Protein AF-A0A915HZD4-F1 (afdb_monomer_lite)

InterPro domains:
  IPR002553 Clathrin/coatomer adaptor, adaptin-like, N-terminal [PF01602] (16-208)
  IPR011989 Armadillo-like helical [G3DSA:1.25.10.10] (1-210)
  IPR016024 Armadillo-type fold [SSF48371] (14-208)
  IPR026739 AP complex subunit beta [PTHR11134] (16-208)

Secondary structure (DSSP, 8-state):
---PPPPGGGGS-TT-S-HHHHHHHHHHHTT---GGGHHHHHHHHHHHTT-SSHHHHHHHHHHHHHHHHH-GGGHHHHHHHHHHHHT-S-HHHHHHHHHHHHHH-TT-HHHHHHHHHHHHHHGGGS-HHHHHHHHHHHHHHHHHHS--TTGGGTSTTSSSSS--------------------TT---HHHHHHHHHHGGGGGSS-TTTTT-

Structure (mmCIF, N/CA/C/O backbone):
data_AF-A0A915HZD4-F1
#
_entry.id   AF-A0A915HZD4-F1
#
loop_
_atom_site.group_PDB
_atom_site.id
_atom_site.type_symbol
_atom_site.label_atom_id
_atom_site.label_alt_id
_atom_site.label_comp_id
_atom_site.label_asym_id
_atom_site.label_entity_id
_atom_site.label_seq_id
_atom_site.pdbx_PDB_ins_code
_atom_site.Cartn_x
_atom_site.Cartn_y
_atom_site.Cartn_z
_atom_site.occupancy
_atom_site.B_iso_or_equiv
_atom_site.auth_seq_id
_atom_site.auth_comp_id
_atom_site.auth_asym_id
_atom_site.auth_atom_id
_atom_site.pdbx_PDB_model_num
ATOM 1 N N . MET A 1 1 ? -35.290 12.493 28.304 1.00 39.03 1 MET A N 1
ATOM 2 C CA . MET A 1 1 ? -34.299 12.927 27.296 1.00 39.03 1 MET A CA 1
ATOM 3 C C . MET A 1 1 ? -33.483 11.708 26.915 1.00 39.03 1 MET A C 1
ATOM 5 O O . MET A 1 1 ? -32.786 11.169 27.760 1.00 39.03 1 MET A O 1
ATOM 9 N N . ILE A 1 2 ? -33.697 11.201 25.703 1.00 36.75 2 ILE A N 1
ATOM 10 C CA . ILE A 1 2 ? -33.095 9.966 25.189 1.00 36.75 2 ILE A CA 1
ATOM 11 C C . ILE A 1 2 ? -31.625 10.255 24.868 1.00 36.75 2 ILE A C 1
ATOM 13 O O . ILE A 1 2 ? -31.336 11.200 24.133 1.00 36.75 2 ILE A O 1
ATOM 17 N N . ALA A 1 3 ? -30.712 9.476 25.448 1.00 42.31 3 ALA A N 1
ATOM 18 C CA . ALA A 1 3 ? -29.298 9.502 25.100 1.00 42.31 3 ALA A CA 1
ATOM 19 C C . ALA A 1 3 ? -29.160 9.169 23.607 1.00 42.31 3 ALA A C 1
ATOM 21 O O . ALA A 1 3 ? -29.476 8.057 23.188 1.00 42.31 3 ALA A O 1
ATOM 22 N N . LYS A 1 4 ? -28.748 10.151 22.795 1.00 48.22 4 LYS A N 1
ATOM 23 C CA . LYS A 1 4 ? -28.338 9.906 21.409 1.00 48.22 4 LYS A CA 1
ATOM 24 C C . LYS A 1 4 ? -27.181 8.908 21.442 1.00 48.22 4 LYS A C 1
ATOM 26 O O . LYS A 1 4 ? -26.215 9.119 22.177 1.00 48.22 4 LYS A O 1
ATOM 31 N N . GLY A 1 5 ? -27.337 7.808 20.709 1.00 41.81 5 GLY A N 1
ATOM 32 C CA . GLY A 1 5 ? -26.310 6.788 20.555 1.00 41.81 5 GLY A CA 1
ATOM 33 C C . GLY A 1 5 ? -25.013 7.421 20.064 1.00 41.81 5 GLY A C 1
ATOM 34 O O . GLY A 1 5 ? -25.043 8.283 19.193 1.00 41.81 5 GLY A O 1
ATOM 35 N N . LYS A 1 6 ? -23.897 7.024 20.677 1.00 48.59 6 LYS A N 1
ATOM 36 C CA . LYS A 1 6 ? -22.571 7.247 20.106 1.00 48.59 6 LYS A CA 1
ATOM 37 C C . LYS A 1 6 ? -22.490 6.389 18.852 1.00 48.59 6 LYS A C 1
ATOM 39 O O . LYS A 1 6 ? -22.654 5.171 18.957 1.00 48.59 6 LYS A O 1
ATOM 44 N N . ASP A 1 7 ? -22.288 7.013 17.702 1.00 53.25 7 ASP A N 1
ATOM 45 C CA . ASP A 1 7 ? -22.070 6.276 16.464 1.00 53.25 7 ASP A CA 1
ATOM 46 C C . ASP A 1 7 ? -20.715 5.556 16.559 1.00 53.25 7 ASP A C 1
ATOM 48 O O . ASP A 1 7 ? -19.812 5.990 17.274 1.00 53.25 7 ASP A O 1
ATOM 52 N N . ALA A 1 8 ? -20.540 4.428 15.866 1.00 47.62 8 ALA A N 1
ATOM 53 C CA . ALA A 1 8 ? -19.271 3.686 15.891 1.00 47.62 8 ALA A CA 1
ATOM 54 C C . ALA A 1 8 ? -18.069 4.541 15.422 1.00 47.62 8 ALA A C 1
ATOM 56 O O . ALA A 1 8 ? -16.932 4.267 15.806 1.00 47.62 8 ALA A O 1
ATOM 57 N N . SER A 1 9 ? -18.334 5.609 14.660 1.00 47.47 9 SER A N 1
ATOM 58 C CA . SER A 1 9 ? -17.375 6.651 14.275 1.00 47.47 9 SER A CA 1
ATOM 59 C C . SER A 1 9 ? -16.851 7.478 15.457 1.00 47.47 9 SER A C 1
ATOM 61 O O . SER A 1 9 ? -15.731 7.972 15.400 1.00 47.47 9 SER A O 1
ATOM 63 N N . ASP A 1 10 ? -17.608 7.588 16.554 1.00 51.09 10 ASP A N 1
ATOM 64 C CA . ASP A 1 10 ? -17.197 8.299 17.776 1.00 51.09 10 ASP A CA 1
ATOM 65 C C . ASP A 1 10 ? -16.259 7.461 18.662 1.00 51.09 10 ASP A C 1
ATOM 67 O O . ASP A 1 10 ? -15.701 7.962 19.642 1.00 51.09 10 ASP A O 1
ATOM 71 N N . LEU A 1 11 ? -16.098 6.167 18.356 1.00 54.12 11 LEU A N 1
ATOM 72 C CA . LEU A 1 11 ? -15.226 5.259 19.102 1.00 54.12 11 LEU A CA 1
ATOM 73 C C . LEU A 1 11 ? -13.753 5.371 18.665 1.00 54.12 11 LEU A C 1
ATOM 75 O O . LEU A 1 11 ? -12.872 4.898 19.385 1.00 54.12 11 LEU A O 1
ATOM 79 N N . PHE A 1 12 ? -13.470 6.020 17.526 1.00 57.16 12 PHE A N 1
ATOM 80 C CA . PHE A 1 12 ? -12.113 6.242 17.023 1.00 57.16 12 PHE A CA 1
ATOM 81 C C . PHE A 1 12 ? -11.741 7.725 16.961 1.00 57.16 12 PHE A C 1
ATOM 83 O O . PHE A 1 12 ? -12.568 8.571 16.638 1.00 57.16 12 PHE A O 1
ATOM 90 N N . PRO A 1 13 ? -10.465 8.074 17.200 1.00 55.97 13 PRO A N 1
ATOM 91 C CA . PRO A 1 13 ? -10.000 9.456 17.208 1.00 55.97 13 PRO A CA 1
ATOM 92 C C . PRO A 1 13 ? -9.805 10.019 15.794 1.00 55.97 13 PRO A C 1
ATOM 94 O O . PRO A 1 13 ? -8.898 10.817 15.581 1.00 55.97 13 PRO A O 1
ATOM 97 N N . ALA A 1 14 ? -10.648 9.661 14.819 1.00 55.88 14 ALA A N 1
ATOM 98 C CA . ALA A 1 14 ? -10.633 10.275 13.486 1.00 55.88 14 ALA A CA 1
ATOM 99 C C . ALA A 1 14 ? -10.767 11.816 13.546 1.00 55.88 14 ALA A C 1
ATOM 101 O O . ALA A 1 14 ? -10.412 12.515 12.602 1.00 55.88 14 ALA A O 1
ATOM 102 N N . VAL A 1 15 ? -11.219 12.346 14.688 1.00 63.56 15 VAL A N 1
ATOM 103 C CA . VAL A 1 15 ? -11.460 13.769 14.955 1.00 63.56 15 VAL A CA 1
ATOM 104 C C . VAL A 1 15 ? -10.301 14.460 15.699 1.00 63.56 15 VAL A C 1
ATOM 106 O O . VAL A 1 15 ? -10.308 15.683 15.831 1.00 63.56 15 VAL A O 1
ATOM 109 N N . ASP A 1 16 ? -9.288 13.733 16.193 1.00 82.50 16 ASP A N 1
ATOM 110 C CA . ASP A 1 16 ? -8.192 14.374 16.937 1.00 82.50 16 ASP A CA 1
ATOM 111 C C . ASP A 1 16 ? -7.290 15.171 15.977 1.00 82.50 16 ASP A C 1
ATOM 113 O O . ASP A 1 16 ? -6.820 14.601 14.990 1.00 82.50 16 ASP A O 1
ATOM 117 N N . PRO A 1 17 ? -6.996 16.462 16.221 1.00 86.00 17 PRO A N 1
ATOM 118 C CA . PRO A 1 17 ? -6.159 17.258 15.321 1.00 86.00 17 PRO A CA 1
ATOM 119 C C . PRO A 1 17 ? -4.729 16.705 15.185 1.00 86.00 17 PRO A C 1
ATOM 121 O O . PRO A 1 17 ? -4.083 16.890 14.148 1.00 86.00 17 PRO A O 1
ATOM 124 N N . ASN A 1 18 ? -4.228 15.976 16.184 1.00 92.88 18 ASN A N 1
ATOM 125 C CA . ASN A 1 18 ? -2.872 15.455 16.213 1.00 92.88 18 ASN A CA 1
ATOM 126 C C . ASN A 1 18 ? -2.748 14.114 15.472 1.00 92.88 18 ASN A C 1
ATOM 128 O O . ASN A 1 18 ? -3.178 13.058 15.941 1.00 92.88 18 ASN A O 1
ATOM 132 N N . GLN A 1 19 ? -2.028 14.138 14.349 1.00 94.81 19 GLN A N 1
ATOM 133 C CA . GLN A 1 19 ? -1.720 12.951 13.543 1.00 94.81 19 GLN A CA 1
ATOM 134 C C . GLN A 1 19 ? -1.082 11.798 14.337 1.00 94.81 19 GLN A C 1
ATOM 136 O O . GLN A 1 19 ? -1.305 10.635 14.010 1.00 94.81 19 GLN A O 1
ATOM 141 N N . LEU A 1 20 ? -0.292 12.094 15.376 1.00 95.31 20 LEU A N 1
ATOM 142 C CA . LEU A 1 20 ? 0.382 11.070 16.175 1.00 95.31 20 LEU A CA 1
ATOM 143 C C . LEU A 1 20 ? -0.610 10.309 17.051 1.00 95.31 20 LEU A C 1
ATOM 145 O O . LEU A 1 20 ? -0.459 9.100 17.217 1.00 95.31 20 LEU A O 1
ATOM 149 N N . ILE A 1 21 ? -1.635 10.990 17.569 1.00 94.62 21 ILE A N 1
ATOM 150 C CA . ILE A 1 21 ? -2.698 10.371 18.367 1.00 94.62 21 ILE A CA 1
ATOM 151 C C . ILE A 1 21 ? -3.556 9.485 17.464 1.00 94.62 21 ILE A C 1
ATOM 153 O O . ILE A 1 21 ? -3.739 8.305 17.771 1.00 94.62 21 ILE A O 1
ATOM 157 N N . ARG A 1 22 ? -3.974 10.004 16.299 1.00 94.12 22 ARG A N 1
ATOM 158 C CA . ARG A 1 22 ? -4.733 9.233 15.299 1.00 94.12 22 ARG A CA 1
ATOM 159 C C . ARG A 1 22 ? -3.992 7.967 14.865 1.00 94.12 22 ARG A C 1
ATOM 161 O O . ARG A 1 22 ? -4.527 6.862 14.950 1.00 94.12 22 ARG A O 1
ATOM 168 N N . ALA A 1 23 ? -2.719 8.109 14.493 1.00 95.56 23 ALA A N 1
ATOM 169 C CA . ALA A 1 23 ? -1.859 6.986 14.130 1.00 95.56 23 ALA A CA 1
ATOM 170 C C . ALA A 1 23 ? -1.676 5.985 15.283 1.00 95.56 23 ALA A C 1
ATOM 172 O O . ALA A 1 23 ? -1.723 4.775 15.066 1.00 95.56 23 ALA A O 1
ATOM 173 N N . SER A 1 24 ? -1.468 6.464 16.513 1.00 95.75 24 SER A N 1
ATOM 174 C CA . SER A 1 24 ? -1.264 5.593 17.677 1.00 95.75 24 SER A CA 1
ATOM 175 C C . SER A 1 24 ? -2.506 4.766 17.990 1.00 95.75 24 SER A C 1
ATOM 177 O O . SER A 1 24 ? -2.384 3.571 18.243 1.00 95.75 24 SER A O 1
ATOM 179 N N . ALA A 1 25 ? -3.697 5.356 17.893 1.00 94.69 25 ALA A N 1
ATOM 180 C CA . ALA A 1 25 ? -4.945 4.630 18.091 1.00 94.69 25 ALA A CA 1
ATOM 181 C C . ALA A 1 25 ? -5.140 3.520 17.054 1.00 94.69 25 ALA A C 1
ATOM 183 O O . ALA A 1 25 ? -5.458 2.391 17.425 1.00 94.69 25 ALA A O 1
ATOM 184 N N . LEU A 1 26 ? -4.853 3.794 15.775 1.00 95.75 26 LEU A N 1
ATOM 185 C CA . LEU A 1 26 ? -4.902 2.765 14.736 1.00 95.75 26 LEU A CA 1
ATOM 186 C C . LEU A 1 26 ? -3.873 1.653 14.985 1.00 95.75 26 LEU A C 1
ATOM 188 O O . LEU A 1 26 ? -4.171 0.473 14.801 1.00 95.75 26 LEU A O 1
ATOM 192 N N . ARG A 1 27 ? -2.670 1.998 15.468 1.00 96.19 27 ARG A N 1
ATOM 193 C CA . ARG A 1 27 ? -1.659 1.001 15.855 1.00 96.19 27 ARG A CA 1
ATOM 194 C C . ARG A 1 27 ? -2.141 0.119 17.001 1.00 96.19 27 ARG A C 1
ATOM 196 O O . ARG A 1 27 ? -1.972 -1.095 16.897 1.00 96.19 27 ARG A O 1
ATOM 203 N N . VAL A 1 28 ? -2.739 0.705 18.040 1.00 96.56 28 VAL A N 1
ATOM 204 C CA . VAL A 1 28 ? -3.311 -0.029 19.179 1.00 96.56 28 VAL A CA 1
ATOM 205 C C . VAL A 1 28 ? -4.426 -0.953 18.704 1.00 96.56 28 VAL A C 1
ATOM 207 O O . VAL A 1 28 ? -4.356 -2.149 18.974 1.00 96.56 28 VAL A O 1
ATOM 210 N N . LEU A 1 29 ? -5.376 -0.451 17.912 1.00 94.94 29 LEU A N 1
ATOM 211 C CA . LEU A 1 29 ? -6.440 -1.273 17.333 1.00 94.94 29 LEU A CA 1
ATOM 212 C C . LEU A 1 29 ? -5.870 -2.457 16.547 1.00 94.94 29 LEU A C 1
ATOM 214 O O . LEU A 1 29 ? -6.211 -3.603 16.816 1.00 94.94 29 LEU A O 1
ATOM 218 N N . SER A 1 30 ? -4.926 -2.182 15.641 1.00 95.12 30 SER A N 1
ATOM 219 C CA . SER A 1 30 ? -4.285 -3.196 14.796 1.00 95.12 30 SER A CA 1
ATOM 220 C C . SER A 1 30 ? -3.431 -4.214 15.560 1.00 95.12 30 SER A C 1
ATOM 222 O O . SER A 1 30 ? -2.939 -5.171 14.968 1.00 95.12 30 SER A O 1
ATOM 224 N N . SER A 1 31 ? -3.164 -3.977 16.848 1.00 95.38 31 SER A N 1
ATOM 225 C CA . SER A 1 31 ? -2.383 -4.885 17.694 1.00 95.38 31 SER A CA 1
ATOM 226 C C . SER A 1 31 ? -3.241 -5.934 18.404 1.00 95.38 31 SER A C 1
ATOM 228 O O . SER A 1 31 ? -2.704 -6.935 18.879 1.00 95.38 31 SER A O 1
ATOM 230 N N . ILE A 1 32 ? -4.561 -5.733 18.449 1.00 94.88 32 ILE A N 1
ATOM 231 C CA . ILE A 1 32 ? -5.507 -6.662 19.063 1.00 94.88 32 ILE A CA 1
ATOM 232 C C . ILE A 1 32 ? -5.677 -7.869 18.135 1.00 94.88 32 ILE A C 1
ATOM 234 O O . ILE A 1 32 ? -6.031 -7.723 16.970 1.00 94.88 32 ILE A O 1
ATOM 238 N N . ARG A 1 33 ? -5.440 -9.078 18.653 1.00 92.75 33 ARG A N 1
ATOM 239 C CA . ARG A 1 33 ? -5.505 -10.335 17.885 1.00 92.75 33 ARG A CA 1
ATOM 240 C C . ARG A 1 33 ? -6.763 -11.144 18.205 1.00 92.75 33 ARG A C 1
ATOM 242 O O . ARG A 1 33 ? -6.676 -12.316 18.554 1.00 92.75 33 ARG A O 1
ATOM 249 N N . VAL A 1 34 ? -7.928 -10.498 18.146 1.00 94.44 34 VAL A N 1
ATOM 250 C CA . VAL A 1 34 ? -9.234 -11.129 18.410 1.00 94.44 34 VAL A CA 1
ATOM 251 C C . VAL A 1 34 ? -10.151 -10.886 17.216 1.00 94.44 34 VAL A C 1
ATOM 253 O O . VAL A 1 34 ? -10.468 -9.738 16.930 1.00 94.44 34 VAL A O 1
ATOM 256 N N . ALA A 1 35 ? -10.602 -11.944 16.536 1.00 91.31 35 ALA A N 1
ATOM 257 C CA . ALA A 1 35 ? -11.301 -11.842 15.245 1.00 91.31 35 ALA A CA 1
ATOM 258 C C . ALA A 1 35 ? -12.545 -10.933 15.259 1.00 91.31 35 ALA A C 1
ATOM 260 O O . ALA A 1 35 ? -12.830 -10.257 14.277 1.00 91.31 35 ALA A O 1
ATOM 261 N N . ILE A 1 36 ? -13.239 -10.827 16.399 1.00 94.06 36 ILE A N 1
ATOM 262 C CA . ILE A 1 36 ? -14.438 -9.986 16.546 1.00 94.06 36 ILE A CA 1
ATOM 263 C C . ILE A 1 36 ? -14.201 -8.496 16.234 1.00 94.06 36 ILE A C 1
ATOM 265 O O . ILE A 1 36 ? -15.147 -7.775 15.930 1.00 94.06 36 ILE A O 1
ATOM 269 N N . ILE A 1 37 ? -12.951 -8.021 16.296 1.00 94.12 37 ILE A N 1
ATOM 270 C CA . ILE A 1 37 ? -12.609 -6.623 16.001 1.00 94.12 37 ILE A CA 1
ATOM 271 C C . ILE A 1 37 ? -12.368 -6.354 14.508 1.00 94.12 37 ILE A C 1
ATOM 273 O O . ILE A 1 37 ? -12.252 -5.189 14.131 1.00 94.12 37 ILE A O 1
ATOM 277 N N . ALA A 1 38 ? -12.300 -7.385 13.657 1.00 95.62 38 ALA A N 1
ATOM 278 C CA . ALA A 1 38 ? -11.963 -7.241 12.239 1.00 95.62 38 ALA A CA 1
ATOM 279 C C . ALA A 1 38 ? -12.884 -6.259 11.479 1.00 95.62 38 ALA A C 1
ATOM 281 O O . ALA A 1 38 ? -12.352 -5.370 10.807 1.00 95.62 38 ALA A O 1
ATOM 282 N N . PRO A 1 39 ? -14.227 -6.278 11.645 1.00 95.19 39 PRO A N 1
ATOM 283 C CA . PRO A 1 39 ? -15.103 -5.311 10.975 1.00 95.19 39 PRO A CA 1
ATOM 284 C C . PRO A 1 39 ? -14.834 -3.864 11.403 1.00 95.19 39 PRO A C 1
ATOM 286 O O . PRO A 1 39 ? -14.827 -2.950 10.580 1.00 95.19 39 PRO A O 1
ATOM 289 N N . ILE A 1 40 ? -14.566 -3.656 12.693 1.00 94.50 40 ILE A N 1
ATOM 290 C CA . ILE A 1 40 ? -14.256 -2.337 13.252 1.00 94.50 40 ILE A CA 1
ATOM 291 C C . ILE A 1 40 ? -12.918 -1.842 12.696 1.00 94.50 40 ILE A C 1
ATOM 293 O O . ILE A 1 40 ? -12.812 -0.709 12.236 1.00 94.50 40 ILE A O 1
ATOM 297 N N . MET A 1 41 ? -11.910 -2.713 12.673 1.00 95.94 41 MET A N 1
ATOM 298 C CA . MET A 1 41 ? -10.601 -2.406 12.110 1.00 95.94 41 MET A CA 1
ATOM 299 C C . MET A 1 41 ? -10.673 -2.079 10.616 1.00 95.94 41 MET A C 1
ATOM 301 O O . MET A 1 41 ? -10.014 -1.138 10.176 1.00 95.94 41 MET A O 1
ATOM 305 N N . MET A 1 42 ? -11.504 -2.790 9.849 1.00 96.69 42 MET A N 1
ATOM 306 C CA . MET A 1 42 ? -11.739 -2.502 8.432 1.00 96.69 42 MET A CA 1
ATOM 307 C C . MET A 1 42 ? -12.286 -1.084 8.223 1.00 96.69 42 MET A C 1
ATOM 309 O O . MET A 1 42 ? -11.795 -0.347 7.364 1.00 96.69 42 MET A O 1
ATOM 313 N N . LEU A 1 43 ? -13.278 -0.680 9.025 1.00 95.62 43 LEU A N 1
ATOM 314 C CA . LEU A 1 43 ? -13.835 0.675 8.988 1.00 95.62 43 LEU A CA 1
ATOM 315 C C . LEU A 1 43 ? -12.766 1.721 9.330 1.00 95.62 43 LEU A C 1
ATOM 317 O O . LEU A 1 43 ? -12.563 2.658 8.557 1.00 95.62 43 LEU A O 1
ATOM 321 N N . SER A 1 44 ? -12.011 1.514 10.413 1.00 95.00 44 SER A N 1
ATOM 322 C CA . SER A 1 44 ? -10.943 2.435 10.820 1.00 95.00 44 SER A CA 1
ATOM 323 C C . SER A 1 44 ? -9.849 2.577 9.759 1.00 95.00 44 SER A C 1
ATOM 325 O O . SER A 1 44 ? -9.339 3.678 9.543 1.00 95.00 44 SER A O 1
ATOM 327 N N . ILE A 1 45 ? -9.486 1.493 9.066 1.00 97.31 45 ILE A N 1
ATOM 328 C CA . ILE A 1 45 ? -8.532 1.540 7.952 1.00 97.31 45 ILE A CA 1
ATOM 329 C C . ILE A 1 45 ? -9.106 2.370 6.797 1.00 97.31 45 ILE A C 1
ATOM 331 O O . ILE A 1 45 ? -8.416 3.263 6.307 1.00 97.31 45 ILE A O 1
ATOM 335 N N . ARG A 1 46 ? -10.364 2.138 6.390 1.00 97.00 46 ARG A N 1
ATOM 336 C CA . ARG A 1 46 ? -11.018 2.876 5.287 1.00 97.00 46 ARG A CA 1
ATOM 337 C C . ARG A 1 46 ? -11.090 4.385 5.518 1.00 97.00 46 ARG A C 1
ATOM 339 O O . ARG A 1 46 ? -11.007 5.150 4.552 1.00 97.00 46 ARG A O 1
ATOM 346 N N . GLU A 1 47 ? -11.252 4.808 6.764 1.00 94.62 47 GLU A N 1
ATOM 347 C CA . GLU A 1 47 ? -11.182 6.220 7.144 1.00 94.62 47 GLU A CA 1
ATOM 348 C C . GLU A 1 47 ? -9.734 6.721 7.121 1.00 94.62 47 GLU A C 1
ATOM 350 O O . GLU A 1 47 ? -9.427 7.739 6.502 1.00 94.62 47 GLU A O 1
ATOM 355 N N . SER A 1 48 ? -8.814 5.958 7.716 1.00 95.88 48 SER A N 1
ATOM 356 C CA . SER A 1 48 ? -7.413 6.360 7.883 1.00 95.88 48 SER A CA 1
ATOM 357 C C . SER A 1 48 ? -6.629 6.444 6.571 1.00 95.88 48 SER A C 1
ATOM 359 O O . SER A 1 48 ? -5.695 7.237 6.475 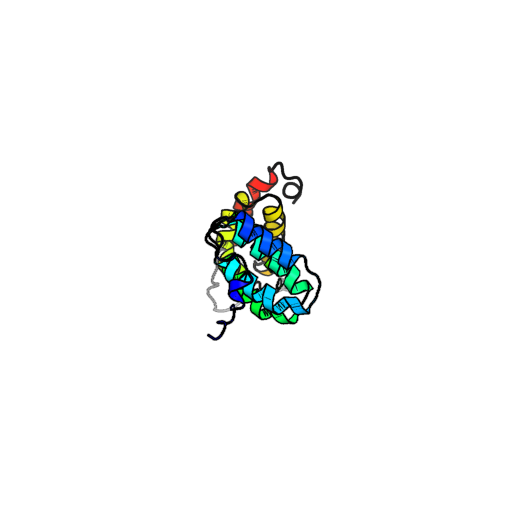1.00 95.88 48 SER A O 1
ATOM 361 N N . VAL A 1 49 ? -7.000 5.691 5.528 1.00 97.06 49 VAL A N 1
ATOM 362 C CA . VAL A 1 49 ? -6.388 5.835 4.189 1.00 97.06 49 VAL A CA 1
ATOM 363 C C . VAL A 1 49 ? -6.756 7.145 3.488 1.00 97.06 49 VAL A C 1
ATOM 365 O O . VAL A 1 49 ? -6.118 7.512 2.506 1.00 97.06 49 VAL A O 1
ATOM 368 N N . ARG A 1 50 ? -7.765 7.870 3.984 1.00 95.50 50 ARG A N 1
ATOM 369 C CA . ARG A 1 50 ? -8.164 9.201 3.493 1.00 95.50 50 ARG A CA 1
ATOM 370 C C . ARG A 1 50 ? -7.651 10.328 4.388 1.00 95.50 50 ARG A C 1
ATOM 372 O O . ARG A 1 50 ? -7.989 11.484 4.155 1.00 95.50 50 ARG A O 1
ATOM 379 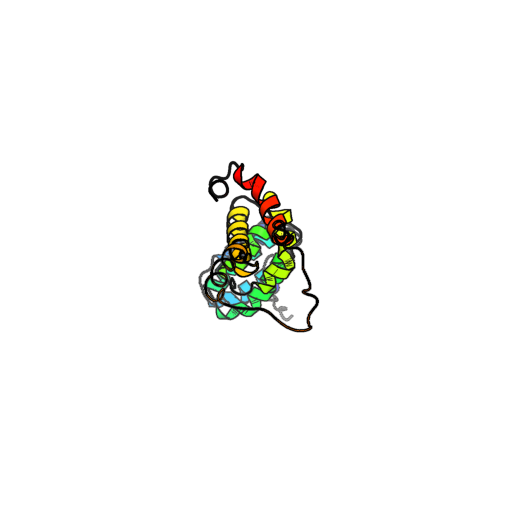N N . ASP A 1 51 ? -6.848 10.005 5.401 1.00 96.06 51 ASP A N 1
ATOM 380 C CA . ASP A 1 51 ? -6.326 10.993 6.337 1.00 96.06 51 ASP A CA 1
ATOM 381 C C . ASP A 1 51 ? -5.434 12.019 5.623 1.00 96.06 51 ASP A C 1
ATOM 383 O O . ASP A 1 51 ? -4.663 11.691 4.715 1.00 96.06 51 ASP A O 1
ATOM 387 N N . MET A 1 52 ? -5.507 13.275 6.062 1.00 94.19 52 MET A N 1
ATOM 388 C CA . MET A 1 52 ? -4.691 14.364 5.521 1.00 94.19 52 MET A CA 1
ATOM 389 C C . MET A 1 52 ? -3.189 14.114 5.709 1.00 94.19 52 MET A C 1
ATOM 391 O O . MET A 1 52 ? -2.384 14.482 4.850 1.00 94.19 52 MET A O 1
ATOM 395 N N . SER A 1 53 ? -2.803 13.465 6.808 1.00 96.19 53 SER A N 1
ATOM 396 C CA . SER A 1 53 ? -1.421 13.130 7.122 1.00 96.19 53 SER A CA 1
ATOM 397 C C . SER A 1 53 ? -0.958 11.873 6.374 1.00 96.19 53 SER A C 1
ATOM 399 O O . SER A 1 53 ? -1.496 10.784 6.599 1.00 96.19 53 SER A O 1
ATOM 401 N N . PRO A 1 54 ? 0.132 11.957 5.587 1.00 96.69 54 PRO A N 1
ATOM 402 C CA . PRO A 1 54 ? 0.764 10.779 4.999 1.00 96.69 54 PRO A CA 1
ATOM 403 C C . PRO A 1 54 ? 1.254 9.772 6.047 1.00 96.69 54 PRO A C 1
ATOM 405 O O . PRO A 1 54 ? 1.322 8.578 5.773 1.00 96.69 54 PRO A O 1
ATOM 408 N N . TYR A 1 55 ? 1.578 10.225 7.262 1.00 96.62 55 TYR A N 1
ATOM 409 C CA . TYR A 1 55 ? 2.002 9.335 8.338 1.00 96.62 55 TYR A CA 1
ATOM 410 C C . TYR A 1 55 ? 0.860 8.418 8.794 1.00 96.62 55 TYR A C 1
ATOM 412 O O . TYR A 1 55 ? 1.065 7.216 8.956 1.00 96.62 55 TYR A O 1
ATOM 420 N N . VAL A 1 56 ? -0.358 8.951 8.935 1.00 97.56 56 VAL A N 1
ATOM 421 C CA . VAL A 1 56 ? -1.537 8.146 9.291 1.00 97.56 56 VAL A CA 1
ATOM 422 C C . VAL A 1 56 ? -1.877 7.169 8.164 1.00 97.56 56 VAL A C 1
ATOM 424 O O . VAL A 1 56 ? -2.090 5.987 8.434 1.00 97.56 56 VAL A O 1
ATOM 427 N N . ARG A 1 57 ? -1.815 7.610 6.899 1.00 98.19 57 ARG A N 1
ATOM 428 C CA . ARG A 1 57 ? -2.028 6.734 5.732 1.00 98.19 57 ARG A CA 1
ATOM 429 C C . ARG A 1 57 ? -0.994 5.603 5.650 1.00 98.19 57 ARG A C 1
ATOM 431 O O . ARG A 1 57 ? -1.368 4.457 5.412 1.00 98.19 57 ARG A O 1
ATOM 438 N N . LYS A 1 58 ? 0.287 5.876 5.950 1.00 97.50 58 LYS A N 1
ATOM 439 C CA . LYS A 1 58 ? 1.336 4.842 6.092 1.00 97.50 58 LYS A CA 1
ATOM 440 C C . LYS A 1 58 ? 0.970 3.824 7.175 1.00 97.50 58 LYS A C 1
ATOM 442 O O . LYS A 1 58 ? 1.142 2.620 6.986 1.00 97.50 58 LYS A O 1
ATOM 447 N N . VAL A 1 59 ? 0.475 4.277 8.326 1.00 97.88 59 VAL A N 1
ATOM 448 C CA . VAL A 1 59 ? 0.053 3.377 9.411 1.00 97.88 59 VAL A CA 1
ATOM 449 C C . VAL A 1 59 ? -1.159 2.540 9.001 1.00 97.88 59 VAL A C 1
ATOM 451 O O . VAL A 1 59 ? -1.179 1.346 9.294 1.00 97.88 59 VAL A O 1
ATOM 454 N N . ALA A 1 60 ? -2.114 3.125 8.277 1.00 98.19 60 ALA A N 1
ATOM 455 C CA . ALA A 1 60 ? -3.258 2.405 7.727 1.00 98.19 60 ALA A CA 1
ATOM 456 C C . ALA A 1 60 ? -2.826 1.304 6.754 1.00 98.19 60 ALA A C 1
ATOM 458 O O . ALA A 1 60 ? -3.278 0.171 6.891 1.00 98.19 60 ALA A O 1
ATOM 459 N N . ALA A 1 61 ? -1.875 1.592 5.862 1.00 98.25 61 ALA A N 1
ATOM 460 C CA . ALA A 1 61 ? -1.302 0.595 4.961 1.00 98.25 61 ALA A CA 1
ATOM 461 C C . ALA A 1 61 ? -0.686 -0.595 5.724 1.00 98.25 61 ALA A C 1
ATOM 463 O O . ALA A 1 61 ? -0.983 -1.743 5.421 1.00 98.25 61 ALA A O 1
ATOM 464 N N . ASN A 1 62 ? 0.090 -0.347 6.786 1.00 97.69 62 ASN A N 1
ATOM 465 C CA . ASN A 1 62 ? 0.667 -1.428 7.605 1.00 97.69 62 ASN A CA 1
ATOM 466 C C . ASN A 1 62 ? -0.376 -2.207 8.430 1.00 97.69 62 ASN A C 1
ATOM 468 O O . ASN A 1 62 ? -0.100 -3.313 8.897 1.00 97.69 62 ASN A O 1
ATOM 472 N N . ALA A 1 63 ? -1.552 -1.628 8.677 1.00 97.94 63 ALA A N 1
ATOM 473 C CA . ALA A 1 63 ? -2.635 -2.308 9.376 1.00 97.94 63 ALA A CA 1
ATOM 474 C C . ALA A 1 63 ? -3.350 -3.329 8.472 1.00 97.94 63 ALA A C 1
ATOM 476 O O . ALA A 1 63 ? -3.883 -4.305 8.993 1.00 97.94 63 ALA A O 1
ATOM 477 N N . ILE A 1 64 ? -3.305 -3.156 7.144 1.00 98.31 64 ILE A N 1
ATOM 478 C CA . ILE A 1 64 ? -3.953 -4.046 6.167 1.00 98.31 64 ILE A CA 1
ATOM 479 C C . ILE A 1 64 ? -3.450 -5.483 6.297 1.00 98.31 64 ILE A C 1
ATOM 481 O O . ILE A 1 64 ? -4.269 -6.382 6.465 1.00 98.31 64 ILE A O 1
ATOM 485 N N . SER A 1 65 ? -2.131 -5.711 6.317 1.00 96.75 65 SER A N 1
ATOM 486 C CA . SER A 1 65 ? -1.576 -7.071 6.427 1.00 96.75 65 SER A CA 1
ATOM 487 C C . SER A 1 65 ? -2.010 -7.761 7.726 1.00 96.75 65 SER A C 1
ATOM 489 O O . SER A 1 65 ? -2.298 -8.957 7.750 1.00 96.75 65 SER A O 1
ATOM 491 N N . LYS A 1 66 ? -2.121 -6.993 8.820 1.00 96.94 66 LYS A N 1
ATOM 492 C CA . LYS A 1 66 ? -2.583 -7.514 10.114 1.00 96.94 66 LYS A CA 1
ATOM 493 C C . LYS A 1 66 ? -4.064 -7.871 10.101 1.00 96.94 66 LYS A C 1
ATOM 495 O O . LYS A 1 66 ? -4.427 -8.892 10.671 1.00 96.94 66 LYS A O 1
ATOM 500 N N . LEU A 1 67 ? -4.898 -7.044 9.467 1.00 97.81 67 LEU A N 1
ATOM 501 C CA . LEU A 1 67 ? -6.318 -7.339 9.306 1.00 97.81 67 LEU A CA 1
ATOM 502 C C . LEU A 1 67 ? -6.520 -8.566 8.416 1.00 97.81 67 LEU A C 1
ATOM 504 O O . LEU A 1 67 ? -7.273 -9.450 8.794 1.00 97.81 67 LEU A O 1
ATOM 508 N N . PHE A 1 68 ? -5.790 -8.668 7.305 1.00 97.88 68 PHE A N 1
ATOM 509 C CA . PHE A 1 68 ? -5.845 -9.841 6.434 1.00 97.88 68 PHE A CA 1
ATOM 510 C C . PHE A 1 68 ? -5.435 -11.128 7.161 1.00 97.88 68 PHE A C 1
ATOM 512 O O . PHE A 1 68 ? -6.069 -12.163 7.004 1.00 97.88 68 PHE A O 1
ATOM 519 N N . SER A 1 69 ? -4.410 -11.050 8.015 1.00 96.31 69 SER A N 1
ATOM 520 C CA . SER A 1 69 ? -3.987 -12.182 8.852 1.00 96.31 69 SER A CA 1
ATOM 521 C C . SER A 1 69 ? -5.033 -12.575 9.901 1.00 96.31 69 SER A C 1
ATOM 523 O O . SER A 1 69 ? -5.042 -13.714 10.361 1.00 96.31 69 SER A O 1
ATOM 525 N N . LEU A 1 70 ? -5.867 -11.624 10.333 1.00 96.25 70 LEU A N 1
ATOM 526 C CA . LEU A 1 70 ? -6.913 -11.841 11.330 1.00 96.25 70 LEU A CA 1
ATOM 527 C C . LEU A 1 70 ? -8.201 -12.385 10.701 1.00 96.25 70 LEU A C 1
ATOM 529 O O . LEU A 1 70 ? -8.859 -13.224 11.310 1.00 96.25 70 LEU A O 1
ATOM 533 N N . ASP A 1 71 ? -8.547 -11.887 9.517 1.00 96.69 71 ASP A N 1
ATOM 534 C CA . ASP A 1 71 ? -9.749 -12.238 8.769 1.00 96.69 71 ASP A CA 1
ATOM 535 C C . ASP A 1 71 ? -9.474 -12.183 7.248 1.00 96.69 71 ASP A C 1
ATOM 537 O O . ASP A 1 71 ? -9.585 -11.119 6.621 1.00 96.69 71 ASP A O 1
ATOM 541 N N . PRO A 1 72 ? -9.085 -13.321 6.641 1.00 96.75 72 PRO A N 1
ATOM 542 C CA . PRO A 1 72 ? -8.815 -13.409 5.208 1.00 96.75 72 PRO A CA 1
ATOM 543 C C . PRO A 1 72 ? -10.043 -13.177 4.319 1.00 96.75 72 PRO A C 1
ATOM 545 O O . PRO A 1 72 ? -9.875 -12.824 3.151 1.00 96.75 72 PRO A O 1
ATOM 548 N N . ASP A 1 73 ? -11.265 -13.321 4.846 1.00 97.06 73 ASP A N 1
ATOM 549 C CA . ASP A 1 73 ? -12.504 -13.159 4.070 1.00 97.06 73 ASP A CA 1
ATOM 550 C C . ASP A 1 73 ? -12.726 -11.695 3.648 1.00 97.06 73 ASP A C 1
ATOM 552 O O . ASP A 1 73 ? -13.471 -11.395 2.714 1.00 97.06 73 ASP A O 1
ATOM 556 N N . LEU A 1 74 ? -12.015 -10.756 4.281 1.00 96.62 74 LEU A N 1
ATOM 557 C CA . LEU A 1 74 ? -12.025 -9.337 3.926 1.00 96.62 74 LEU A CA 1
ATOM 558 C C . LEU A 1 74 ? -11.126 -8.992 2.727 1.00 96.62 74 LEU A C 1
ATOM 560 O O . LEU A 1 74 ? -11.014 -7.812 2.385 1.00 96.62 74 LEU A O 1
ATOM 564 N N . LYS A 1 75 ? -10.495 -9.979 2.074 1.00 97.44 75 LYS A N 1
ATOM 565 C CA . LYS A 1 75 ? -9.536 -9.777 0.973 1.00 97.44 75 LYS A CA 1
ATOM 566 C C . LYS A 1 75 ? -10.024 -8.797 -0.093 1.00 97.44 75 LYS A C 1
ATOM 568 O O . LYS A 1 75 ? -9.313 -7.843 -0.402 1.00 97.44 75 LYS A O 1
ATOM 573 N N . ASP A 1 76 ? -11.228 -8.992 -0.624 1.00 97.56 76 ASP A N 1
ATOM 574 C CA . ASP A 1 76 ? -11.754 -8.157 -1.712 1.00 97.56 76 ASP A CA 1
ATOM 575 C C . ASP A 1 76 ? -11.903 -6.692 -1.288 1.00 97.56 76 ASP A C 1
ATOM 577 O O . ASP A 1 76 ? -11.543 -5.773 -2.022 1.00 97.56 76 ASP A O 1
ATOM 581 N N . GLN A 1 77 ? -12.338 -6.466 -0.048 1.00 97.56 77 GLN A N 1
ATOM 582 C CA . GLN A 1 77 ? -12.453 -5.126 0.517 1.00 97.56 77 GLN A CA 1
ATOM 583 C C . GLN A 1 77 ? -11.079 -4.483 0.747 1.00 97.56 77 GLN A C 1
ATOM 585 O O . GLN A 1 77 ? -10.925 -3.274 0.578 1.00 97.56 77 GLN A O 1
ATOM 590 N N . LEU A 1 78 ? -10.076 -5.272 1.142 1.00 98.25 78 LEU A N 1
ATOM 591 C CA . LEU A 1 78 ? -8.707 -4.792 1.331 1.00 98.25 78 LEU A CA 1
ATOM 592 C C . LEU A 1 78 ? -8.040 -4.446 -0.000 1.00 98.25 78 LEU A C 1
ATOM 594 O O . LEU A 1 78 ? -7.303 -3.465 -0.057 1.00 98.25 78 LEU A O 1
ATOM 598 N N . ILE A 1 79 ? -8.338 -5.183 -1.073 1.00 98.25 79 ILE A N 1
ATOM 599 C CA . ILE A 1 79 ? -7.840 -4.892 -2.422 1.00 98.25 79 ILE A CA 1
ATOM 600 C C . ILE A 1 79 ? -8.251 -3.483 -2.872 1.00 98.25 79 ILE A C 1
ATOM 602 O O . ILE A 1 79 ? -7.411 -2.740 -3.380 1.00 98.25 79 ILE A O 1
ATOM 606 N N . GLU A 1 80 ? -9.501 -3.074 -2.636 1.00 97.75 80 GLU A N 1
ATOM 607 C CA . GLU A 1 80 ? -9.968 -1.713 -2.952 1.00 97.75 80 GLU A CA 1
ATOM 608 C C . GLU A 1 80 ? -9.153 -0.639 -2.214 1.00 97.75 80 GLU A C 1
ATOM 610 O O . GLU A 1 80 ? -8.770 0.386 -2.782 1.00 97.75 80 GLU A O 1
ATOM 615 N N . VAL A 1 81 ? -8.858 -0.888 -0.936 1.00 98.12 81 VAL A N 1
ATOM 616 C CA . VAL A 1 81 ? -8.064 0.016 -0.097 1.00 98.12 81 VAL A CA 1
ATOM 617 C C . VAL A 1 81 ? -6.608 0.072 -0.571 1.00 98.12 81 VAL A C 1
ATOM 619 O O . VAL A 1 81 ? -6.005 1.147 -0.589 1.00 98.12 81 VAL A O 1
ATOM 622 N N . ILE A 1 82 ? -6.039 -1.065 -0.976 1.00 98.44 82 ILE A N 1
ATOM 623 C CA . ILE A 1 82 ? -4.680 -1.151 -1.521 1.00 98.44 82 ILE A CA 1
ATOM 624 C C . ILE A 1 82 ? -4.579 -0.378 -2.843 1.00 98.44 82 ILE A C 1
ATOM 626 O O . ILE A 1 82 ? -3.654 0.419 -2.981 1.00 98.44 82 ILE A O 1
ATOM 630 N N . ASP A 1 83 ? -5.524 -0.539 -3.779 1.00 97.81 83 ASP A N 1
ATOM 631 C CA . ASP A 1 83 ? -5.544 0.210 -5.055 1.00 97.81 83 ASP A CA 1
ATOM 632 C C . ASP A 1 83 ? -5.542 1.727 -4.790 1.00 97.81 83 ASP A C 1
ATOM 634 O O . ASP A 1 83 ? -4.750 2.478 -5.365 1.00 97.81 83 ASP A O 1
ATOM 638 N N . GLN A 1 84 ? -6.336 2.182 -3.812 1.00 97.62 84 GLN A N 1
ATOM 639 C CA . GLN A 1 84 ? -6.341 3.583 -3.385 1.00 97.62 84 GLN A CA 1
ATOM 640 C C . GLN A 1 84 ? -4.977 4.043 -2.831 1.00 97.62 84 GLN A C 1
ATOM 642 O O . GLN A 1 84 ? -4.522 5.145 -3.149 1.00 97.62 84 GLN A O 1
ATOM 647 N N . LEU A 1 85 ? -4.311 3.229 -2.007 1.00 97.94 85 LEU A N 1
ATOM 648 C CA . LEU A 1 85 ? -3.007 3.563 -1.421 1.00 97.94 85 LEU A CA 1
ATOM 649 C C . LEU A 1 85 ? -1.863 3.524 -2.446 1.00 97.94 85 LEU A C 1
ATOM 651 O O . LEU A 1 85 ? -0.946 4.341 -2.369 1.00 97.94 85 LEU A O 1
ATOM 655 N N . LEU A 1 86 ? -1.911 2.634 -3.439 1.00 97.69 86 LEU A N 1
ATOM 656 C CA . LEU A 1 86 ? -0.943 2.612 -4.544 1.00 97.69 86 LEU A CA 1
ATOM 657 C C . LEU A 1 86 ? -1.037 3.888 -5.403 1.00 97.69 86 LEU A C 1
ATOM 659 O O . LEU A 1 86 ? -0.032 4.374 -5.942 1.00 97.69 86 LEU A O 1
ATOM 663 N N . ALA A 1 87 ? -2.219 4.504 -5.462 1.00 96.81 87 ALA A N 1
ATOM 664 C CA . ALA A 1 87 ? -2.427 5.797 -6.099 1.00 96.81 87 ALA A CA 1
ATOM 665 C C . ALA A 1 87 ? -1.890 7.000 -5.284 1.00 96.81 87 ALA A C 1
ATOM 667 O O . ALA A 1 87 ? -1.763 8.089 -5.852 1.00 96.81 87 ALA A O 1
ATOM 668 N N . ASP A 1 88 ? -1.457 6.827 -4.026 1.00 96.75 88 ASP A N 1
ATOM 669 C CA . ASP A 1 88 ? -1.022 7.920 -3.135 1.00 96.75 88 ASP A CA 1
ATOM 670 C C . ASP A 1 88 ? 0.169 8.717 -3.688 1.00 96.75 88 ASP A C 1
ATOM 672 O O . ASP A 1 88 ? 1.146 8.163 -4.188 1.00 96.75 88 ASP A O 1
ATOM 676 N N . ARG A 1 89 ? 0.107 10.045 -3.608 1.00 91.88 89 ARG A N 1
ATOM 677 C CA . ARG A 1 89 ? 1.151 10.927 -4.150 1.00 91.88 89 ARG A CA 1
ATOM 678 C C . ARG A 1 89 ? 2.409 10.966 -3.281 1.00 91.88 89 ARG A C 1
ATOM 680 O O . ARG A 1 89 ? 3.449 11.394 -3.768 1.00 91.88 89 ARG A O 1
ATOM 687 N N . THR A 1 90 ? 2.326 10.573 -2.012 1.00 94.56 90 THR A N 1
ATOM 688 C CA . THR A 1 90 ? 3.430 10.693 -1.056 1.00 94.56 90 THR A CA 1
ATOM 689 C C . THR A 1 90 ? 4.239 9.400 -0.955 1.00 94.56 90 THR A C 1
ATOM 691 O O . THR A 1 90 ? 3.705 8.339 -0.636 1.00 94.56 90 THR A O 1
ATOM 694 N N . THR A 1 91 ? 5.559 9.498 -1.128 1.00 94.06 91 THR A N 1
ATOM 695 C CA . THR A 1 91 ? 6.486 8.349 -1.098 1.00 94.06 91 THR A CA 1
ATOM 696 C C . THR A 1 91 ? 6.533 7.637 0.253 1.00 94.06 91 THR A C 1
ATOM 698 O O . THR A 1 91 ? 6.704 6.421 0.292 1.00 94.06 91 THR A O 1
ATOM 701 N N . LEU A 1 92 ? 6.261 8.360 1.347 1.00 95.12 92 LEU A N 1
ATOM 702 C CA . LEU A 1 92 ? 6.146 7.808 2.702 1.00 95.12 92 LEU A CA 1
ATOM 703 C C . LEU A 1 92 ? 5.102 6.680 2.809 1.00 95.12 92 LEU A C 1
ATOM 705 O O . LEU A 1 92 ? 5.240 5.799 3.655 1.00 95.12 92 LEU A O 1
ATOM 709 N N . VAL A 1 93 ? 4.057 6.707 1.978 1.00 97.38 93 VAL A N 1
ATOM 710 C CA . VAL A 1 93 ? 2.971 5.714 1.996 1.00 97.38 93 VAL A CA 1
ATOM 711 C C . VAL A 1 93 ? 3.270 4.545 1.057 1.00 97.38 93 VAL A C 1
ATOM 713 O O . VAL A 1 93 ? 2.925 3.408 1.374 1.00 97.38 93 VAL A O 1
ATOM 716 N N . LEU A 1 94 ? 3.953 4.804 -0.064 1.00 96.44 94 LEU A N 1
ATOM 717 C CA . LEU A 1 94 ? 4.138 3.835 -1.150 1.00 96.44 94 LEU A CA 1
ATOM 718 C C . LEU A 1 94 ? 4.820 2.540 -0.702 1.00 96.44 94 LEU A C 1
ATOM 720 O O . LEU A 1 94 ? 4.344 1.467 -1.057 1.00 96.44 94 LEU A O 1
ATOM 724 N N . GLY A 1 95 ? 5.882 2.616 0.106 1.00 95.88 95 GLY A N 1
ATOM 725 C CA . GLY A 1 95 ? 6.574 1.418 0.598 1.00 95.88 95 GLY A CA 1
ATOM 726 C C . GLY A 1 95 ? 5.646 0.486 1.388 1.00 95.88 95 GLY A C 1
ATOM 727 O O . GLY A 1 95 ? 5.591 -0.715 1.128 1.00 95.88 95 GLY A O 1
ATOM 728 N N . SER A 1 96 ? 4.849 1.048 2.302 1.00 97.44 96 SER A N 1
ATOM 729 C CA . SER A 1 96 ? 3.866 0.282 3.079 1.00 97.44 96 SER A CA 1
ATOM 730 C C . SER A 1 96 ? 2.670 -0.177 2.240 1.00 97.44 96 SER A C 1
ATOM 732 O O . SER A 1 96 ? 2.139 -1.251 2.498 1.00 97.44 96 SER A O 1
ATOM 734 N N . ALA A 1 97 ? 2.257 0.593 1.229 1.00 98.19 97 ALA A N 1
ATOM 735 C CA . ALA A 1 97 ? 1.196 0.193 0.304 1.00 98.19 97 ALA A CA 1
ATOM 736 C C . ALA A 1 97 ? 1.612 -1.013 -0.550 1.00 98.19 97 ALA A C 1
ATOM 738 O O . ALA A 1 97 ? 0.847 -1.964 -0.686 1.00 98.19 97 ALA A O 1
ATOM 739 N N . VAL A 1 98 ? 2.842 -1.007 -1.075 1.00 97.88 98 VAL A N 1
ATOM 740 C CA . VAL A 1 98 ? 3.379 -2.143 -1.837 1.00 97.88 98 VAL A CA 1
ATOM 741 C C . VAL A 1 98 ? 3.603 -3.350 -0.928 1.00 97.88 98 VAL A C 1
ATOM 743 O O . VAL A 1 98 ? 3.313 -4.465 -1.336 1.00 97.88 98 VAL A O 1
ATOM 746 N N . HIS A 1 99 ? 4.019 -3.158 0.327 1.00 97.69 99 HIS A N 1
ATOM 747 C CA . HIS A 1 99 ? 4.065 -4.264 1.287 1.00 97.69 99 HIS A CA 1
ATOM 748 C C . HIS A 1 99 ? 2.683 -4.880 1.544 1.00 97.69 99 HIS A C 1
ATOM 750 O O . HIS A 1 99 ? 2.547 -6.097 1.510 1.00 97.69 99 HIS A O 1
ATOM 756 N N . ALA A 1 100 ? 1.648 -4.060 1.738 1.00 98.25 100 ALA A N 1
ATOM 757 C CA . ALA A 1 100 ? 0.281 -4.559 1.882 1.00 98.25 100 ALA A CA 1
ATOM 758 C C . ALA A 1 100 ? -0.193 -5.319 0.629 1.00 98.25 100 ALA A C 1
ATOM 760 O O . ALA A 1 100 ? -0.823 -6.365 0.750 1.00 98.25 100 ALA A O 1
ATOM 761 N N . PHE A 1 101 ? 0.149 -4.829 -0.566 1.00 98.44 101 PHE A N 1
ATOM 762 C CA . PHE A 1 101 ? -0.108 -5.530 -1.826 1.00 98.44 101 PHE A CA 1
ATOM 763 C C . PHE A 1 101 ? 0.556 -6.915 -1.867 1.00 98.44 101 PHE A C 1
ATOM 765 O O . PHE A 1 101 ? -0.112 -7.896 -2.191 1.00 98.44 101 PHE A O 1
ATOM 772 N N . GLU A 1 102 ? 1.841 -6.997 -1.512 1.00 97.69 102 GLU A N 1
ATOM 773 C CA . GLU A 1 102 ? 2.609 -8.249 -1.503 1.00 97.69 102 GLU A CA 1
ATOM 774 C C . GLU A 1 102 ? 2.020 -9.299 -0.552 1.00 97.69 102 GLU A C 1
ATOM 776 O O . GLU A 1 102 ? 2.014 -10.481 -0.882 1.00 97.69 102 GLU A O 1
ATOM 781 N N . GLU A 1 103 ? 1.498 -8.872 0.599 1.00 97.56 103 GLU A N 1
ATOM 782 C CA . GLU A 1 103 ? 0.934 -9.776 1.608 1.00 97.56 103 GLU A CA 1
ATOM 783 C C . GLU A 1 103 ? -0.492 -10.243 1.275 1.00 97.56 103 GLU A C 1
ATOM 785 O O . GLU A 1 103 ? -0.867 -11.363 1.613 1.00 97.56 103 GLU A O 1
ATOM 790 N N . VAL A 1 104 ? -1.310 -9.393 0.644 1.00 98.00 104 VAL A N 1
ATOM 791 C CA . VAL A 1 104 ? -2.753 -9.656 0.469 1.00 98.00 104 VAL A CA 1
ATOM 792 C C . VAL A 1 104 ? -3.093 -10.207 -0.913 1.00 98.00 104 VAL A C 1
ATOM 794 O O . VAL A 1 104 ? -3.923 -11.112 -1.041 1.00 98.00 104 VAL A O 1
ATOM 797 N N . CYS A 1 105 ? -2.508 -9.635 -1.964 1.00 97.31 105 CYS A N 1
ATOM 798 C CA . CYS A 1 105 ? -2.912 -9.914 -3.341 1.00 97.31 105 CYS A CA 1
ATOM 799 C C . CYS A 1 105 ? -1.747 -9.839 -4.349 1.00 97.31 105 CYS A C 1
ATOM 801 O O . CYS A 1 105 ? -1.864 -9.139 -5.362 1.00 97.31 105 CYS A O 1
ATOM 803 N N . PRO A 1 106 ? -0.629 -10.559 -4.130 1.00 96.62 106 PRO A N 1
ATOM 804 C CA . PRO A 1 106 ? 0.529 -10.520 -5.027 1.00 96.62 106 PRO A CA 1
ATOM 805 C C . PRO A 1 106 ? 0.217 -10.988 -6.459 1.00 96.62 106 PRO A C 1
ATOM 807 O O . PRO A 1 106 ? 0.962 -10.659 -7.387 1.00 96.62 106 PRO A O 1
ATOM 810 N N . GLU A 1 107 ? -0.873 -11.738 -6.649 1.00 94.81 107 GLU A N 1
ATOM 811 C CA . GLU A 1 107 ? -1.390 -12.205 -7.936 1.00 94.81 107 GLU A CA 1
ATOM 812 C C . GLU A 1 107 ? -2.067 -11.107 -8.774 1.00 94.81 107 GLU A C 1
ATOM 814 O O . GLU A 1 107 ? -2.178 -11.242 -9.992 1.00 94.81 107 GLU A O 1
ATOM 819 N N . ARG A 1 108 ? -2.500 -10.002 -8.152 1.00 95.44 108 ARG A N 1
ATOM 820 C CA . ARG A 1 108 ? -3.235 -8.902 -8.803 1.00 95.44 108 ARG A CA 1
ATOM 821 C C . ARG A 1 108 ? -2.297 -7.888 -9.455 1.00 95.44 108 ARG A C 1
ATOM 823 O O . ARG A 1 108 ? -2.300 -6.694 -9.153 1.00 95.44 108 ARG A O 1
ATOM 830 N N . ILE A 1 109 ? -1.469 -8.378 -10.376 1.00 94.50 109 ILE A N 1
ATOM 831 C CA . ILE A 1 109 ? -0.476 -7.578 -11.113 1.00 94.50 109 ILE A CA 1
ATOM 832 C C . ILE A 1 109 ? -1.122 -6.423 -11.898 1.00 94.50 109 ILE A C 1
ATOM 834 O O . ILE A 1 109 ? -0.476 -5.400 -12.132 1.00 94.50 109 ILE A O 1
ATOM 838 N N . ASP A 1 110 ? -2.410 -6.530 -12.228 1.00 95.38 110 ASP A N 1
ATOM 839 C CA . ASP A 1 110 ? -3.206 -5.464 -12.836 1.00 95.38 110 ASP A CA 1
ATOM 840 C C . ASP A 1 110 ? -3.192 -4.158 -12.022 1.00 95.38 110 ASP A C 1
ATOM 842 O O . ASP A 1 110 ? -3.152 -3.077 -12.610 1.00 95.38 110 ASP A O 1
ATOM 846 N N . LEU A 1 111 ? -3.145 -4.230 -10.686 1.00 96.50 111 LEU A N 1
ATOM 847 C CA . LEU A 1 111 ? -3.060 -3.045 -9.822 1.00 96.50 111 LEU A CA 1
ATOM 848 C C . LEU A 1 111 ? -1.699 -2.353 -9.952 1.00 96.50 111 LEU A C 1
ATOM 850 O O . LEU A 1 111 ? -1.613 -1.128 -10.053 1.00 96.50 111 LEU A O 1
ATOM 854 N N . ILE A 1 112 ? -0.624 -3.141 -10.015 1.00 96.69 112 ILE A N 1
ATOM 855 C CA . ILE A 1 112 ? 0.734 -2.626 -10.211 1.00 96.69 112 ILE A CA 1
ATOM 856 C C . ILE A 1 112 ? 0.885 -2.028 -11.602 1.00 96.69 112 ILE A C 1
ATOM 858 O O . ILE A 1 112 ? 1.498 -0.971 -11.734 1.00 96.69 112 ILE A O 1
ATOM 862 N N . HIS A 1 113 ? 0.303 -2.650 -12.629 1.00 94.94 113 HIS A N 1
ATOM 863 C CA . HIS A 1 113 ? 0.406 -2.187 -14.011 1.00 94.94 113 HIS A CA 1
ATOM 864 C C . HIS A 1 113 ? -0.008 -0.711 -14.155 1.00 94.94 113 HIS A C 1
ATOM 866 O O . HIS A 1 113 ? 0.714 0.085 -14.757 1.00 94.94 113 HIS A O 1
ATOM 872 N N . LYS A 1 114 ? -1.105 -0.307 -13.496 1.00 95.19 114 LYS A N 1
ATOM 873 C CA . LYS A 1 114 ? -1.593 1.087 -13.468 1.00 95.19 114 LYS A CA 1
ATOM 874 C C . LYS A 1 114 ? -0.577 2.079 -12.885 1.00 95.19 114 LYS A C 1
ATOM 876 O O . LYS A 1 114 ? -0.578 3.257 -13.246 1.00 95.19 114 LYS A O 1
ATOM 881 N N . HIS A 1 115 ? 0.268 1.626 -11.961 1.00 96.19 115 HIS A N 1
ATOM 882 C CA . HIS A 1 115 ? 1.164 2.467 -11.164 1.00 96.19 115 HIS A CA 1
ATOM 883 C C . HIS A 1 115 ? 2.652 2.214 -11.428 1.00 96.19 115 HIS A C 1
ATOM 885 O O . HIS A 1 115 ? 3.496 2.901 -10.851 1.00 96.19 115 HIS A O 1
ATOM 891 N N . TYR A 1 116 ? 2.990 1.294 -12.334 1.00 95.00 116 TYR A N 1
ATOM 892 C CA . TYR A 1 116 ? 4.352 0.820 -12.573 1.00 95.00 116 TYR A CA 1
ATOM 893 C C . TYR A 1 116 ? 5.344 1.962 -12.807 1.00 95.00 116 TYR A C 1
ATOM 895 O O . TYR A 1 116 ? 6.370 2.057 -12.130 1.00 95.00 116 TYR A O 1
ATOM 903 N N . ARG A 1 117 ? 5.015 2.884 -13.724 1.00 94.38 117 ARG A N 1
ATOM 904 C CA . ARG A 1 117 ? 5.918 3.991 -14.077 1.00 94.38 117 ARG A CA 1
ATOM 905 C C . ARG A 1 117 ? 6.194 4.910 -12.896 1.00 94.38 117 ARG A C 1
ATOM 907 O O . ARG A 1 117 ? 7.339 5.282 -12.653 1.00 94.38 117 ARG A O 1
ATOM 914 N N . LYS A 1 118 ? 5.145 5.225 -12.137 1.00 95.00 118 LYS A N 1
ATOM 915 C CA . LYS A 1 118 ? 5.224 6.041 -10.925 1.00 95.00 118 LYS A CA 1
ATOM 916 C C . LYS A 1 118 ? 6.087 5.356 -9.863 1.00 95.00 118 LYS A C 1
ATOM 918 O O . LYS A 1 118 ? 6.954 6.006 -9.291 1.00 95.00 118 LYS A O 1
ATOM 923 N N . LEU A 1 119 ? 5.885 4.057 -9.630 1.00 94.31 119 LEU A N 1
ATOM 924 C CA . LEU A 1 119 ? 6.684 3.286 -8.673 1.00 94.31 119 LEU A CA 1
ATOM 925 C C . LEU A 1 119 ? 8.162 3.261 -9.069 1.00 94.31 119 LEU A C 1
ATOM 927 O O . LEU A 1 119 ? 9.013 3.477 -8.216 1.00 94.31 119 LEU A O 1
ATOM 931 N N . CYS A 1 120 ? 8.470 3.092 -10.358 1.00 94.19 120 CYS A N 1
ATOM 932 C CA . CYS A 1 120 ? 9.846 3.160 -10.847 1.00 94.19 120 CYS A CA 1
ATOM 933 C C . CYS A 1 120 ? 10.468 4.545 -10.620 1.00 94.19 120 CYS A C 1
ATOM 935 O O . CYS A 1 120 ? 11.617 4.630 -10.209 1.00 94.19 120 CYS A O 1
ATOM 937 N N . GLN A 1 121 ? 9.741 5.626 -10.915 1.00 92.94 121 GLN A N 1
ATOM 938 C CA . GLN A 1 121 ? 10.255 6.998 -10.808 1.00 92.94 121 GLN A CA 1
ATOM 939 C C . GLN A 1 121 ? 10.488 7.437 -9.361 1.00 92.94 121 GLN A C 1
ATOM 941 O O . GLN A 1 121 ? 11.467 8.121 -9.088 1.00 92.94 121 GLN A O 1
ATOM 946 N N . LEU A 1 122 ? 9.603 7.036 -8.447 1.00 93.25 122 LEU A N 1
ATOM 947 C CA . LEU A 1 122 ? 9.652 7.440 -7.041 1.00 93.25 122 LEU A CA 1
ATOM 948 C C . LEU A 1 122 ? 10.486 6.496 -6.166 1.00 93.25 122 LEU A C 1
ATOM 950 O O . LEU A 1 122 ? 10.652 6.767 -4.983 1.00 93.25 122 LEU A O 1
ATOM 954 N N . LEU A 1 123 ? 10.998 5.392 -6.720 1.00 91.44 123 LEU A N 1
ATOM 955 C CA . LEU A 1 123 ? 11.659 4.325 -5.966 1.00 91.44 123 LEU A CA 1
ATOM 956 C C . LEU A 1 123 ? 12.797 4.834 -5.068 1.00 91.44 123 LEU A C 1
ATOM 958 O O . LEU A 1 123 ? 12.896 4.426 -3.916 1.00 91.44 123 LEU A O 1
ATOM 962 N N . VAL A 1 124 ? 13.641 5.727 -5.587 1.00 89.75 124 VAL A N 1
ATOM 963 C CA . VAL A 1 124 ? 14.791 6.283 -4.851 1.00 89.75 124 VAL A CA 1
ATOM 964 C C . VAL A 1 124 ? 14.387 7.180 -3.678 1.00 89.75 124 VAL A C 1
ATOM 966 O O . VAL A 1 124 ? 15.168 7.337 -2.744 1.00 89.75 124 VAL A O 1
ATOM 969 N N . ASP A 1 125 ? 13.164 7.713 -3.704 1.00 91.31 125 ASP A N 1
ATOM 970 C CA . ASP A 1 125 ? 12.603 8.599 -2.680 1.00 91.31 125 ASP A CA 1
ATOM 971 C C . ASP A 1 125 ? 11.767 7.839 -1.629 1.00 91.31 125 ASP A C 1
ATOM 973 O O . ASP A 1 125 ? 11.222 8.443 -0.698 1.00 91.31 125 ASP A O 1
ATOM 977 N N . VAL A 1 126 ? 11.606 6.519 -1.792 1.00 92.56 126 VAL A N 1
ATOM 978 C CA . VAL A 1 126 ? 10.980 5.636 -0.795 1.00 92.56 126 VAL A CA 1
ATOM 979 C C . VAL A 1 126 ? 11.978 5.356 0.333 1.00 92.56 126 VAL A C 1
ATOM 981 O O . VAL A 1 126 ? 13.185 5.308 0.102 1.00 92.56 126 VAL A O 1
ATOM 984 N N . ASP A 1 127 ? 11.473 5.148 1.554 1.00 90.69 127 ASP A N 1
ATOM 985 C CA . ASP A 1 127 ? 12.296 4.742 2.700 1.00 90.69 127 ASP A CA 1
ATOM 986 C C . ASP A 1 127 ? 13.000 3.391 2.487 1.00 90.69 127 ASP A C 1
ATOM 988 O O . ASP A 1 127 ? 12.610 2.585 1.642 1.00 90.69 127 ASP A O 1
ATOM 992 N N . GLU A 1 128 ? 14.051 3.130 3.258 1.00 89.50 128 GLU A N 1
ATOM 993 C CA . GLU A 1 128 ? 14.988 2.025 3.040 1.00 89.50 128 GLU A CA 1
ATOM 994 C C . GLU A 1 128 ? 14.315 0.652 3.037 1.00 89.50 128 GLU A C 1
ATOM 996 O O . GLU A 1 128 ? 14.704 -0.229 2.267 1.00 89.50 128 GLU A O 1
ATOM 1001 N N . TRP A 1 129 ? 13.311 0.463 3.895 1.00 90.06 129 TRP A N 1
ATOM 1002 C CA . TRP A 1 129 ? 12.576 -0.795 3.969 1.00 90.06 129 TRP A CA 1
ATOM 1003 C C . TRP A 1 129 ? 11.598 -0.912 2.800 1.00 90.06 129 TRP A C 1
ATOM 1005 O O . TRP A 1 129 ? 11.532 -1.950 2.141 1.00 90.06 129 TRP A O 1
ATOM 1015 N N . GLY A 1 130 ? 10.904 0.182 2.477 1.00 93.25 130 GLY A N 1
ATOM 1016 C CA . GLY A 1 130 ? 10.049 0.254 1.299 1.00 93.25 130 GLY A CA 1
ATOM 1017 C C . GLY A 1 130 ? 10.801 -0.006 -0.011 1.00 93.25 130 GLY A C 1
ATOM 1018 O O . GLY A 1 130 ? 10.281 -0.721 -0.861 1.00 93.25 130 GLY A O 1
ATOM 1019 N N . GLN A 1 131 ? 12.036 0.481 -0.169 1.00 93.88 131 GLN A N 1
ATOM 1020 C CA . GLN A 1 131 ? 12.856 0.231 -1.364 1.00 93.88 131 GLN A CA 1
ATOM 1021 C C . GLN A 1 131 ? 13.051 -1.264 -1.633 1.00 93.88 131 GLN A C 1
ATOM 1023 O O . GLN A 1 131 ? 12.887 -1.704 -2.770 1.00 93.88 131 GLN A O 1
ATOM 1028 N N . VAL A 1 132 ? 13.355 -2.049 -0.593 1.00 92.56 132 VAL A N 1
ATOM 1029 C CA . VAL A 1 132 ? 13.555 -3.504 -0.708 1.00 92.56 132 VAL A CA 1
ATOM 1030 C C . VAL A 1 132 ? 12.284 -4.177 -1.220 1.00 92.56 132 VAL A C 1
ATOM 1032 O O . VAL A 1 132 ? 12.325 -4.950 -2.176 1.00 92.56 132 VAL A O 1
ATOM 1035 N N . VAL A 1 133 ? 11.141 -3.852 -0.613 1.00 94.62 133 VAL A N 1
ATOM 1036 C CA . VAL A 1 133 ? 9.853 -4.449 -0.986 1.00 94.62 133 VAL A CA 1
ATOM 1037 C C . VAL A 1 133 ? 9.454 -4.057 -2.408 1.00 94.62 133 VAL A C 1
ATOM 1039 O O . VAL A 1 133 ? 9.065 -4.916 -3.199 1.00 94.62 133 VAL A O 1
ATOM 1042 N N . VAL A 1 134 ? 9.599 -2.778 -2.766 1.00 95.06 134 VAL A N 1
ATOM 1043 C CA . VAL A 1 134 ? 9.251 -2.291 -4.104 1.00 95.06 134 VAL A CA 1
ATOM 1044 C C . VAL A 1 134 ? 10.163 -2.910 -5.166 1.00 95.06 134 VAL A C 1
ATOM 1046 O O . VAL A 1 134 ? 9.661 -3.316 -6.210 1.00 95.06 134 VAL A O 1
ATOM 1049 N N . ILE A 1 135 ? 11.469 -3.055 -4.912 1.00 94.19 135 ILE A N 1
ATOM 1050 C CA . ILE A 1 135 ? 12.388 -3.734 -5.840 1.00 94.19 135 ILE A CA 1
ATOM 1051 C C . ILE A 1 135 ? 12.000 -5.197 -6.032 1.00 94.19 135 ILE A C 1
ATOM 1053 O O . ILE A 1 135 ? 11.947 -5.656 -7.173 1.00 94.19 135 ILE A O 1
ATOM 1057 N N . ASN A 1 136 ? 11.707 -5.928 -4.955 1.00 93.31 136 ASN A N 1
ATOM 1058 C CA . ASN A 1 136 ? 11.305 -7.332 -5.051 1.00 93.31 136 ASN A CA 1
ATOM 1059 C C . ASN A 1 136 ? 10.041 -7.490 -5.906 1.00 93.31 136 ASN A C 1
ATOM 1061 O O . ASN A 1 136 ? 10.003 -8.317 -6.822 1.00 93.31 136 ASN A O 1
ATOM 1065 N N . MET A 1 137 ? 9.045 -6.635 -5.666 1.00 95.81 137 MET A N 1
ATOM 1066 C CA . MET A 1 137 ? 7.808 -6.602 -6.442 1.00 95.81 137 MET A CA 1
ATOM 1067 C C . MET A 1 137 ? 8.074 -6.246 -7.916 1.00 95.81 137 MET A C 1
ATOM 1069 O O . MET A 1 137 ? 7.649 -6.980 -8.809 1.00 95.81 137 MET A O 1
ATOM 1073 N N . LEU A 1 138 ? 8.840 -5.182 -8.199 1.00 94.50 138 LEU A N 1
ATOM 1074 C CA . LEU A 1 138 ? 9.172 -4.759 -9.569 1.00 94.50 138 LEU A CA 1
ATOM 1075 C C . LEU A 1 138 ? 10.015 -5.802 -10.314 1.00 94.50 138 LEU A C 1
ATOM 1077 O O . LEU A 1 138 ? 9.869 -5.960 -11.524 1.00 94.50 138 LEU A O 1
ATOM 1081 N N . THR A 1 139 ? 10.858 -6.549 -9.602 1.00 92.25 139 THR A N 1
ATOM 1082 C CA . THR A 1 139 ? 11.638 -7.658 -10.162 1.00 92.25 139 THR A CA 1
ATOM 1083 C C . THR A 1 139 ? 10.722 -8.809 -10.568 1.00 92.25 139 THR A C 1
ATOM 1085 O O . THR A 1 139 ? 10.842 -9.325 -11.680 1.00 92.25 139 THR A O 1
ATOM 1088 N N . ARG A 1 140 ? 9.761 -9.193 -9.713 1.00 93.12 140 ARG A N 1
ATOM 1089 C CA . ARG A 1 140 ? 8.745 -10.199 -10.070 1.00 93.12 140 ARG A CA 1
ATOM 1090 C C . ARG A 1 140 ? 7.896 -9.736 -11.254 1.00 93.12 140 ARG A C 1
ATOM 1092 O O . ARG A 1 140 ? 7.656 -10.513 -12.178 1.00 93.12 140 ARG A O 1
ATOM 1099 N N . TYR A 1 141 ? 7.483 -8.471 -11.249 1.00 93.31 141 TYR A N 1
ATOM 1100 C CA . TYR A 1 141 ? 6.753 -7.864 -12.355 1.00 93.31 141 TYR A CA 1
ATOM 1101 C C . TYR A 1 141 ? 7.556 -7.969 -13.659 1.00 93.31 141 TYR A C 1
ATOM 1103 O O . TYR A 1 141 ? 7.055 -8.485 -14.654 1.00 93.31 141 TYR A O 1
ATOM 1111 N N . ALA A 1 142 ? 8.829 -7.566 -13.652 1.00 90.69 142 ALA A N 1
ATOM 1112 C CA . ALA A 1 142 ? 9.649 -7.552 -14.858 1.00 90.69 142 ALA A CA 1
ATOM 1113 C C . ALA A 1 142 ? 9.845 -8.949 -15.468 1.00 90.69 142 ALA A C 1
ATOM 1115 O O . ALA A 1 142 ? 9.788 -9.099 -16.684 1.00 90.69 142 ALA A O 1
ATOM 1116 N N . ARG A 1 143 ? 10.010 -9.977 -14.627 1.00 89.12 143 ARG A N 1
ATOM 1117 C CA . ARG A 1 143 ? 10.192 -11.374 -15.062 1.00 89.12 143 ARG A CA 1
ATOM 1118 C C . ARG A 1 143 ? 8.939 -12.011 -15.660 1.00 89.12 143 ARG A C 1
ATOM 1120 O O . ARG A 1 143 ? 9.050 -13.055 -16.289 1.00 89.12 143 ARG A O 1
ATOM 1127 N N . THR A 1 144 ? 7.763 -11.441 -15.406 1.00 87.50 144 THR A N 1
ATOM 1128 C CA . THR A 1 144 ? 6.480 -12.016 -15.839 1.00 87.50 144 THR A CA 1
ATOM 1129 C C . THR A 1 144 ? 5.796 -11.199 -16.928 1.00 87.50 144 THR A C 1
ATOM 1131 O O . THR A 1 144 ? 5.017 -11.764 -17.686 1.00 87.50 144 THR A O 1
ATOM 1134 N N . GLN A 1 145 ? 6.061 -9.889 -17.004 1.00 89.56 145 GLN A N 1
ATOM 1135 C CA . GLN A 1 145 ? 5.349 -8.972 -17.900 1.00 89.56 145 GLN A CA 1
ATOM 1136 C C . GLN A 1 145 ? 6.160 -8.524 -19.120 1.00 89.56 145 GLN A C 1
ATOM 1138 O O . GLN A 1 145 ? 5.574 -8.003 -20.065 1.00 89.56 145 GLN A O 1
ATOM 1143 N N . PHE A 1 146 ? 7.482 -8.712 -19.127 1.00 85.94 146 PHE A N 1
ATOM 1144 C CA . PHE A 1 146 ? 8.315 -8.415 -20.293 1.00 85.94 146 PHE A CA 1
ATOM 1145 C C . PHE A 1 146 ? 8.780 -9.701 -20.970 1.00 85.94 146 PHE A C 1
ATOM 1147 O O . PHE A 1 146 ? 8.994 -10.721 -20.315 1.00 85.94 146 PHE A O 1
ATOM 1154 N N . LEU A 1 147 ? 8.942 -9.637 -22.292 1.00 78.06 147 LEU A N 1
ATOM 1155 C CA . LEU A 1 147 ? 9.560 -10.710 -23.065 1.00 78.06 147 LEU A CA 1
ATOM 1156 C C . LEU A 1 147 ? 11.010 -10.891 -22.617 1.00 78.06 147 LEU A C 1
ATOM 1158 O O . LEU A 1 147 ? 11.696 -9.906 -22.338 1.00 78.06 147 LEU A O 1
ATOM 1162 N N . ASP A 1 14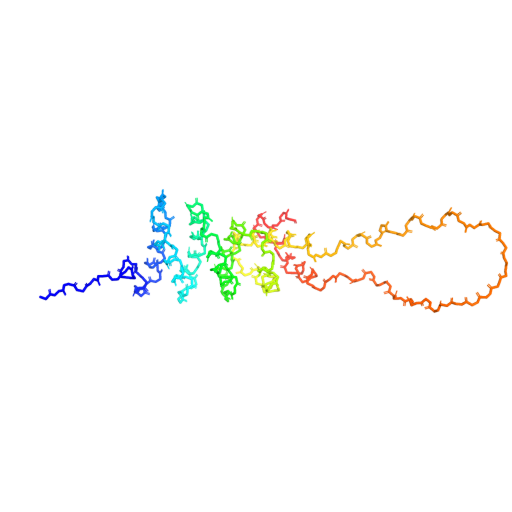8 ? 11.473 -12.140 -22.575 1.00 74.12 148 ASP A N 1
ATOM 1163 C CA . ASP A 1 148 ? 12.871 -12.429 -22.278 1.00 74.12 148 ASP A CA 1
ATOM 1164 C C . ASP A 1 148 ? 13.748 -11.878 -23.415 1.00 74.12 148 ASP A C 1
ATOM 1166 O O . ASP A 1 148 ? 13.659 -12.376 -24.543 1.00 74.12 148 ASP A O 1
ATOM 1170 N N . PRO A 1 149 ? 14.603 -10.873 -23.157 1.00 68.81 149 PRO A N 1
ATOM 1171 C CA . PRO A 1 149 ? 15.453 -10.300 -24.190 1.00 68.81 149 PRO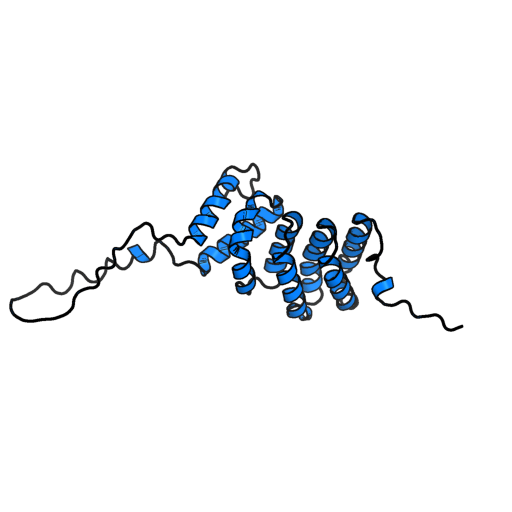 A CA 1
ATOM 1172 C C . PRO A 1 149 ? 16.463 -11.303 -24.767 1.00 68.81 149 PRO A C 1
ATOM 1174 O O . PRO A 1 149 ? 16.918 -11.094 -25.885 1.00 68.81 149 PRO A O 1
ATOM 1177 N N . ASN A 1 150 ? 16.776 -12.398 -24.061 1.00 70.06 150 ASN A N 1
ATOM 1178 C CA . ASN A 1 150 ? 17.699 -13.438 -24.534 1.00 70.06 150 ASN A CA 1
ATOM 1179 C C . ASN A 1 150 ? 17.007 -14.538 -25.360 1.00 70.06 150 ASN A C 1
ATOM 1181 O O . ASN A 1 150 ? 17.678 -15.341 -26.013 1.00 70.06 150 ASN A O 1
ATOM 1185 N N . SER A 1 151 ? 15.670 -14.595 -25.347 1.00 66.31 151 SER A N 1
ATOM 1186 C CA . SER A 1 151 ? 14.913 -15.601 -26.109 1.00 66.31 151 SER A CA 1
ATOM 1187 C C . SER A 1 151 ? 14.977 -15.374 -27.625 1.00 66.31 151 SER A C 1
ATOM 1189 O O . SER A 1 151 ? 14.910 -16.324 -28.399 1.00 66.31 151 SER A O 1
ATOM 1191 N N . ALA A 1 152 ? 15.199 -14.130 -28.064 1.00 57.28 152 ALA A N 1
ATOM 1192 C CA . ALA A 1 152 ? 15.326 -13.792 -29.482 1.00 57.28 152 ALA A CA 1
ATOM 1193 C C . ALA A 1 152 ? 16.614 -14.335 -30.137 1.00 57.28 152 ALA A C 1
ATOM 1195 O O . ALA A 1 152 ? 16.642 -14.505 -31.356 1.00 57.28 152 ALA A O 1
ATOM 1196 N N . ASP A 1 153 ? 17.647 -14.641 -29.344 1.00 55.16 153 ASP A N 1
ATOM 1197 C CA . ASP A 1 153 ? 18.931 -15.168 -29.829 1.00 55.16 153 ASP A CA 1
ATOM 1198 C C . ASP A 1 153 ? 18.960 -16.710 -29.889 1.00 55.16 153 ASP A C 1
ATOM 1200 O O . ASP A 1 153 ? 19.876 -17.297 -30.467 1.00 55.16 153 ASP A O 1
ATOM 1204 N N . SER A 1 154 ? 17.970 -17.396 -29.301 1.00 50.62 154 SER A N 1
ATOM 1205 C CA . SER A 1 154 ? 17.961 -18.866 -29.189 1.00 50.62 154 SER A CA 1
ATOM 1206 C C . SER A 1 154 ? 17.240 -19.584 -30.338 1.00 50.62 154 SER A C 1
ATOM 1208 O O . SER A 1 154 ? 17.445 -20.784 -30.520 1.00 50.62 154 SER A O 1
ATOM 1210 N N . GLU A 1 155 ? 16.454 -18.877 -31.155 1.00 49.31 155 GLU A N 1
ATOM 1211 C CA . GLU A 1 155 ? 15.692 -19.472 -32.267 1.00 49.31 155 GLU A CA 1
ATOM 1212 C C . GLU A 1 155 ? 16.452 -19.510 -33.611 1.00 49.31 155 GLU A C 1
ATOM 1214 O O . GLU A 1 155 ? 15.977 -20.119 -34.567 1.00 49.31 155 GLU A O 1
ATOM 1219 N N . GLU A 1 156 ? 17.657 -18.932 -33.719 1.00 46.19 156 GLU A N 1
ATOM 1220 C CA . GLU A 1 156 ? 18.401 -18.882 -34.997 1.00 46.19 156 GLU A CA 1
ATOM 1221 C C . GLU A 1 156 ? 19.261 -20.127 -35.315 1.00 46.19 156 GLU A C 1
ATOM 1223 O O . GLU A 1 156 ? 19.931 -20.152 -36.346 1.00 46.19 156 GLU A O 1
ATOM 1228 N N . ASN A 1 157 ? 19.240 -21.190 -34.498 1.00 43.88 157 ASN A N 1
ATOM 1229 C CA . ASN A 1 157 ? 20.182 -22.316 -34.652 1.00 43.88 157 ASN A CA 1
ATOM 1230 C C . ASN A 1 157 ? 19.608 -23.680 -35.080 1.00 43.88 157 ASN A C 1
ATOM 1232 O O . ASN A 1 157 ? 20.372 -24.646 -35.096 1.00 43.88 157 ASN A O 1
ATOM 1236 N N . VAL A 1 158 ? 18.328 -23.810 -35.458 1.00 47.84 158 VAL A N 1
ATOM 1237 C CA . VAL A 1 158 ? 17.762 -25.153 -35.743 1.00 47.84 158 VAL A CA 1
ATOM 1238 C C . VAL A 1 158 ? 17.440 -25.449 -37.217 1.00 47.84 158 VAL A C 1
ATOM 1240 O O . VAL A 1 158 ? 17.499 -26.616 -37.584 1.00 47.84 158 VAL A O 1
ATOM 1243 N N . ASP A 1 159 ? 17.250 -24.470 -38.110 1.00 45.75 159 ASP A N 1
ATOM 1244 C CA . ASP A 1 159 ? 16.680 -24.778 -39.446 1.00 45.75 159 ASP A CA 1
ATOM 1245 C C . ASP A 1 159 ? 17.567 -24.538 -40.684 1.00 45.75 159 ASP A C 1
ATOM 1247 O O . ASP A 1 159 ? 17.094 -24.629 -41.815 1.00 45.75 159 ASP A O 1
ATOM 1251 N N . SER A 1 160 ? 18.876 -24.299 -40.538 1.00 45.72 160 SER A N 1
ATOM 1252 C CA . SER A 1 160 ? 19.751 -24.052 -41.707 1.00 45.72 160 SER A CA 1
ATOM 1253 C C . SER A 1 160 ? 20.533 -25.266 -42.232 1.00 45.72 160 SER A C 1
ATOM 1255 O O . SER A 1 160 ? 21.332 -25.108 -43.156 1.00 45.72 160 SER A O 1
ATOM 1257 N N . LYS A 1 161 ? 20.334 -26.483 -41.695 1.00 43.38 161 LYS A N 1
ATOM 1258 C CA . LYS A 1 161 ? 21.224 -27.625 -42.004 1.00 43.38 161 LYS A CA 1
ATOM 1259 C C . LYS A 1 161 ? 20.587 -28.880 -42.612 1.00 43.38 161 LYS A C 1
ATOM 1261 O O . LYS A 1 161 ? 21.249 -29.915 -42.605 1.00 43.38 161 LYS A O 1
ATOM 1266 N N . PHE A 1 162 ? 19.366 -28.826 -43.160 1.00 47.22 162 PHE A N 1
ATOM 1267 C CA . PHE A 1 162 ? 18.708 -30.056 -43.645 1.00 47.22 162 PHE A CA 1
ATOM 1268 C C . PHE A 1 162 ? 18.313 -30.133 -45.134 1.00 47.22 162 PHE A C 1
ATOM 1270 O O . PHE A 1 162 ? 18.126 -31.242 -45.616 1.00 47.22 162 PHE A O 1
ATOM 1277 N N . TYR A 1 163 ? 18.277 -29.053 -45.921 1.00 46.78 163 TYR A N 1
ATOM 1278 C CA . TYR A 1 163 ? 18.038 -29.177 -47.374 1.00 46.78 163 TYR A CA 1
ATOM 1279 C C . TYR A 1 163 ? 18.906 -28.199 -48.176 1.00 46.78 163 TYR A C 1
ATOM 1281 O O . TYR A 1 163 ? 18.506 -27.089 -48.503 1.00 46.78 163 TYR A O 1
ATOM 1289 N N . SER A 1 164 ? 20.129 -28.619 -48.497 1.00 43.03 164 SER A N 1
ATOM 1290 C CA . SER A 1 164 ? 20.844 -28.119 -49.674 1.00 43.03 164 SER A CA 1
ATOM 1291 C C . SER A 1 164 ? 21.387 -29.325 -50.422 1.00 43.03 164 SER A C 1
ATOM 1293 O O . SER A 1 164 ? 22.522 -29.770 -50.246 1.00 43.03 164 SER A O 1
ATOM 1295 N N . SER A 1 165 ? 20.498 -29.935 -51.192 1.00 45.75 165 SER A N 1
ATOM 1296 C CA . SER A 1 165 ? 20.855 -30.805 -52.297 1.00 45.75 165 SER A CA 1
ATOM 1297 C C . SER A 1 165 ? 19.829 -30.586 -53.401 1.00 45.75 165 SER A C 1
ATOM 1299 O O . SER A 1 165 ? 18.652 -30.885 -53.226 1.00 45.75 165 SER A O 1
ATOM 1301 N N . THR A 1 166 ? 20.360 -30.075 -54.512 1.00 37.06 166 THR A N 1
ATOM 1302 C CA . THR A 1 166 ? 19.907 -30.285 -55.892 1.00 37.06 166 THR A CA 1
ATOM 1303 C C . THR A 1 166 ? 18.904 -29.285 -56.493 1.00 37.06 166 THR A C 1
ATOM 1305 O O . THR A 1 166 ? 17.757 -29.185 -56.078 1.00 37.06 166 THR A O 1
ATOM 1308 N N . ASP A 1 167 ? 19.433 -28.610 -57.521 1.00 36.00 167 ASP A N 1
ATOM 1309 C CA . ASP A 1 167 ? 18.862 -28.109 -58.780 1.00 36.00 167 ASP A CA 1
ATOM 1310 C C . ASP A 1 167 ? 17.704 -27.096 -58.820 1.00 36.00 167 ASP A C 1
ATOM 1312 O O . ASP A 1 167 ? 16.574 -27.346 -58.425 1.00 36.00 167 ASP A O 1
ATOM 1316 N N . ASP A 1 168 ? 18.073 -25.940 -59.385 1.00 41.16 168 ASP A N 1
ATOM 1317 C CA . ASP A 1 168 ? 17.519 -25.263 -60.568 1.00 41.16 168 ASP A CA 1
ATOM 1318 C C . ASP A 1 168 ? 16.000 -25.253 -60.851 1.00 41.16 168 ASP A C 1
ATOM 1320 O O . ASP A 1 168 ? 15.304 -26.263 -60.851 1.00 41.16 168 ASP A O 1
ATOM 1324 N N . SER A 1 169 ? 15.583 -24.068 -61.317 1.00 36.56 169 SER A N 1
ATOM 1325 C CA . SER A 1 169 ? 14.349 -23.690 -62.020 1.00 36.56 169 SER A CA 1
ATOM 1326 C C . SER A 1 169 ? 13.094 -23.290 -61.212 1.00 36.56 169 SER A C 1
ATOM 1328 O O . SER A 1 169 ? 12.447 -24.085 -60.544 1.00 36.56 169 SER A O 1
ATOM 1330 N N . GLY A 1 170 ? 12.671 -22.030 -61.422 1.00 34.53 170 GLY A N 1
ATOM 1331 C CA . GLY A 1 170 ? 11.252 -21.688 -61.605 1.00 34.53 170 GLY A CA 1
ATOM 1332 C C . GLY A 1 170 ? 10.508 -20.907 -60.506 1.00 34.53 170 GLY A C 1
ATOM 1333 O O . GLY A 1 170 ? 10.137 -21.459 -59.484 1.00 34.53 170 GLY A O 1
ATOM 1334 N N . SER A 1 171 ? 10.116 -19.676 -60.867 1.00 32.19 171 SER A N 1
ATOM 1335 C CA . SER A 1 171 ? 8.846 -18.992 -60.536 1.00 32.19 171 SER A CA 1
ATOM 1336 C C . SER A 1 171 ? 8.595 -18.357 -59.151 1.00 32.19 171 SER A C 1
ATOM 1338 O O . SER A 1 171 ? 8.634 -18.998 -58.114 1.00 32.19 171 SER A O 1
ATOM 1340 N N . GLU A 1 172 ? 8.237 -17.067 -59.242 1.00 33.94 172 GLU A N 1
ATOM 1341 C CA . GLU A 1 172 ? 7.290 -16.245 -58.464 1.00 33.94 172 GLU A CA 1
ATOM 1342 C C . GLU A 1 172 ? 7.111 -16.418 -56.945 1.00 33.94 172 GLU A C 1
ATOM 1344 O O . GLU A 1 172 ? 6.770 -17.476 -56.436 1.00 33.94 172 GLU A O 1
ATOM 1349 N N . GLY A 1 173 ? 7.101 -15.268 -56.257 1.00 37.78 173 GLY A N 1
ATOM 1350 C CA . GLY A 1 173 ? 6.280 -15.088 -55.061 1.00 37.78 173 GLY A CA 1
ATOM 1351 C C . GLY A 1 173 ? 7.008 -14.523 -53.847 1.00 37.78 173 GLY A C 1
ATOM 1352 O O . GLY A 1 173 ? 8.012 -15.044 -53.388 1.00 37.78 173 GLY A O 1
ATOM 1353 N N . GLU A 1 174 ? 6.399 -13.476 -53.294 1.00 33.25 174 GLU A N 1
ATOM 1354 C CA . GLU A 1 174 ? 6.549 -12.994 -51.917 1.00 33.25 174 GLU A CA 1
ATOM 1355 C C . GLU A 1 174 ? 7.745 -12.080 -51.609 1.00 33.25 174 GLU A C 1
ATOM 1357 O O . GLU A 1 174 ? 8.843 -12.466 -51.207 1.00 33.25 174 GLU A O 1
ATOM 1362 N N . ARG A 1 175 ? 7.450 -10.773 -51.684 1.00 37.84 175 ARG A N 1
ATOM 1363 C CA . ARG A 1 175 ? 8.153 -9.724 -50.938 1.00 37.84 175 ARG A CA 1
ATOM 1364 C C . ARG A 1 175 ? 8.189 -10.104 -49.454 1.00 37.84 175 ARG A C 1
ATOM 1366 O O . ARG A 1 175 ? 7.272 -9.776 -48.702 1.00 37.84 175 ARG A O 1
ATOM 1373 N N . LYS A 1 176 ? 9.289 -10.729 -49.034 1.00 38.94 176 LYS A N 1
ATOM 1374 C CA . LYS A 1 176 ? 9.730 -10.791 -47.639 1.00 38.94 176 LYS A CA 1
ATOM 1375 C C . LYS A 1 176 ? 9.654 -9.380 -47.054 1.00 38.94 176 LYS A C 1
ATOM 1377 O O . LYS A 1 176 ? 10.412 -8.492 -47.450 1.00 38.94 176 LYS A O 1
ATOM 1382 N N . LYS A 1 177 ? 8.724 -9.152 -46.120 1.00 38.44 177 LYS A N 1
ATOM 1383 C CA . LYS A 1 177 ? 8.788 -7.996 -45.220 1.00 38.44 177 LYS A CA 1
ATOM 1384 C C . LYS A 1 177 ? 10.019 -8.198 -44.338 1.00 38.44 177 LYS A C 1
ATOM 1386 O O . LYS A 1 177 ? 9.934 -8.799 -43.275 1.00 38.44 177 LYS A O 1
ATOM 1391 N N . ASN A 1 178 ? 11.164 -7.711 -44.805 1.00 42.91 178 ASN A N 1
ATOM 1392 C CA . ASN A 1 178 ? 12.341 -7.512 -43.974 1.00 42.91 178 ASN A CA 1
ATOM 1393 C C . ASN A 1 178 ? 11.983 -6.464 -42.913 1.00 42.91 178 ASN A C 1
ATOM 1395 O O . ASN A 1 178 ? 12.057 -5.263 -43.171 1.00 42.91 178 ASN A O 1
ATOM 1399 N N . LEU A 1 179 ? 11.551 -6.912 -41.735 1.00 43.06 179 LEU A N 1
ATOM 1400 C CA . LEU A 1 179 ? 11.565 -6.065 -40.551 1.00 43.06 179 LEU A CA 1
ATOM 1401 C C . LEU A 1 179 ? 13.017 -6.029 -40.047 1.00 43.06 179 LEU A C 1
ATOM 1403 O O . LEU A 1 179 ? 13.592 -7.094 -39.815 1.00 43.06 179 LEU A O 1
ATOM 1407 N N . PRO A 1 180 ? 13.644 -4.852 -39.896 1.00 41.28 180 PRO A N 1
ATOM 1408 C CA . PRO A 1 180 ? 14.998 -4.781 -39.368 1.00 41.28 180 PRO A CA 1
ATOM 1409 C C . PRO A 1 180 ? 14.983 -5.224 -37.897 1.00 41.28 180 PRO A C 1
ATOM 1411 O O . PRO A 1 180 ? 14.386 -4.559 -37.048 1.00 41.28 180 PRO A O 1
ATOM 1414 N N . LYS A 1 181 ? 15.630 -6.358 -37.597 1.00 51.16 181 LYS A N 1
ATOM 1415 C CA . LYS A 1 181 ? 15.908 -6.810 -36.228 1.00 51.16 181 LYS A CA 1
ATOM 1416 C C . LYS A 1 181 ? 16.914 -5.843 -35.602 1.00 51.16 181 LYS A C 1
ATOM 1418 O O . LYS A 1 181 ? 18.114 -5.940 -35.836 1.00 51.16 181 LYS A O 1
ATOM 1423 N N . ASN A 1 182 ? 16.416 -4.870 -34.843 1.00 51.78 182 ASN A N 1
ATOM 1424 C CA . ASN A 1 182 ? 17.261 -3.993 -34.042 1.00 51.78 182 ASN A CA 1
ATOM 1425 C C . ASN A 1 182 ? 17.577 -4.682 -32.700 1.00 51.78 182 ASN A C 1
ATOM 1427 O O . ASN A 1 182 ? 16.653 -4.853 -31.904 1.00 51.78 182 ASN A O 1
ATOM 1431 N N . PRO A 1 183 ? 18.854 -4.958 -32.367 1.00 51.38 183 PRO A N 1
ATOM 1432 C CA . PRO A 1 183 ? 19.278 -5.530 -31.076 1.00 51.38 183 PRO A CA 1
ATOM 1433 C C . PRO A 1 183 ? 19.096 -4.568 -29.879 1.00 51.38 183 PRO A C 1
ATOM 1435 O O . PRO A 1 183 ? 19.581 -4.807 -28.781 1.00 51.38 183 PRO A O 1
ATOM 1438 N N . ASN A 1 184 ? 18.386 -3.454 -30.085 1.00 53.00 184 ASN A N 1
ATOM 1439 C CA . ASN A 1 184 ? 18.100 -2.411 -29.101 1.00 53.00 184 ASN A CA 1
ATOM 1440 C C . ASN A 1 184 ? 16.646 -2.413 -28.607 1.00 53.00 184 ASN A C 1
ATOM 1442 O O . ASN A 1 184 ? 16.247 -1.494 -27.884 1.00 53.00 184 ASN A O 1
ATOM 1446 N N . LEU A 1 185 ? 15.835 -3.410 -28.967 1.00 63.38 185 LEU A N 1
ATOM 1447 C CA . LEU A 1 185 ? 14.407 -3.423 -28.643 1.00 63.38 185 LEU A CA 1
ATOM 1448 C C . LEU A 1 185 ? 14.101 -3.887 -27.204 1.00 63.38 185 LEU A C 1
ATOM 1450 O O . LEU A 1 185 ? 13.110 -4.562 -26.963 1.00 63.38 185 LEU A O 1
ATOM 1454 N N . MET A 1 186 ? 14.933 -3.508 -26.228 1.00 69.88 186 MET A N 1
ATOM 1455 C CA . MET A 1 186 ? 14.533 -3.577 -24.819 1.00 69.88 186 MET A CA 1
ATOM 1456 C C . MET A 1 186 ? 13.312 -2.676 -24.618 1.00 69.88 186 MET A C 1
ATOM 1458 O O . MET A 1 186 ? 13.347 -1.495 -25.002 1.00 69.88 186 MET A O 1
ATOM 1462 N N . ASP A 1 187 ? 12.260 -3.240 -24.020 1.00 82.06 187 ASP A N 1
ATOM 1463 C CA . ASP A 1 187 ? 11.014 -2.535 -23.726 1.00 82.06 187 ASP A CA 1
ATOM 1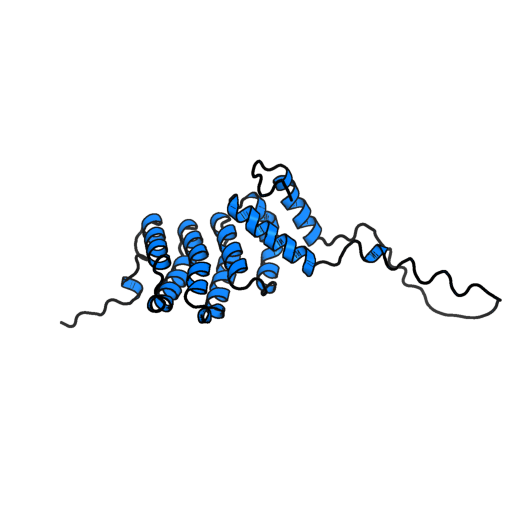464 C C . ASP A 1 187 ? 11.304 -1.216 -22.985 1.00 82.06 187 ASP A C 1
ATOM 1466 O O . ASP A 1 187 ? 12.207 -1.128 -22.141 1.00 82.06 187 ASP A O 1
ATOM 1470 N N . ALA A 1 188 ? 10.587 -0.150 -23.346 1.00 85.19 188 ALA A N 1
ATOM 1471 C CA . ALA A 1 188 ? 10.808 1.176 -22.778 1.00 85.19 188 ALA A CA 1
ATOM 1472 C C . ALA A 1 188 ? 10.597 1.196 -21.255 1.00 85.19 188 ALA A C 1
ATOM 1474 O O . ALA A 1 188 ? 11.363 1.855 -20.544 1.00 85.19 188 ALA A O 1
ATOM 1475 N N . ASP A 1 189 ? 9.615 0.443 -20.762 1.00 86.00 189 ASP A N 1
ATOM 1476 C CA . ASP A 1 189 ? 9.287 0.351 -19.345 1.00 86.00 189 ASP A CA 1
ATOM 1477 C C . ASP A 1 189 ? 10.326 -0.491 -18.590 1.00 86.00 189 ASP A C 1
ATOM 1479 O O . ASP A 1 189 ? 10.779 -0.078 -17.518 1.00 86.00 189 ASP A O 1
ATOM 1483 N N . LEU A 1 190 ? 10.829 -1.575 -19.193 1.00 85.69 190 LEU A N 1
ATOM 1484 C CA . LEU A 1 190 ? 11.953 -2.338 -18.638 1.00 85.69 190 LEU A CA 1
ATOM 1485 C C . LEU A 1 190 ? 13.224 -1.478 -18.533 1.00 85.69 190 LEU A C 1
ATOM 1487 O O . LEU A 1 190 ? 13.900 -1.465 -17.502 1.00 85.69 190 LEU A O 1
ATOM 1491 N N . ARG A 1 191 ? 13.539 -0.696 -19.573 1.00 87.12 191 ARG A N 1
ATOM 1492 C CA . ARG A 1 191 ? 14.689 0.225 -19.565 1.00 87.12 191 ARG A CA 1
ATOM 1493 C C . ARG A 1 191 ? 14.554 1.292 -18.474 1.00 87.12 191 ARG A C 1
ATOM 1495 O O . ARG A 1 191 ? 15.550 1.659 -17.848 1.00 87.12 191 ARG A O 1
ATOM 1502 N N . MET A 1 192 ? 13.342 1.795 -18.243 1.00 88.06 192 MET A N 1
ATOM 1503 C CA . MET A 1 192 ? 13.068 2.770 -17.186 1.00 88.06 192 MET A CA 1
ATOM 1504 C C . MET A 1 192 ? 13.313 2.181 -15.795 1.00 88.06 192 MET A C 1
ATOM 1506 O O . MET A 1 192 ? 13.957 2.841 -14.978 1.00 88.06 192 MET A O 1
ATOM 1510 N N . LEU A 1 193 ? 12.857 0.952 -15.538 1.00 88.12 193 LEU A N 1
ATOM 1511 C CA . LEU A 1 193 ? 13.137 0.262 -14.280 1.00 88.12 193 LEU A CA 1
ATOM 1512 C C . LEU A 1 193 ? 14.642 0.161 -14.032 1.00 88.12 193 LEU A C 1
ATOM 1514 O O . LEU A 1 193 ? 15.112 0.639 -13.004 1.00 88.12 193 LEU A O 1
ATOM 1518 N N . LEU A 1 194 ? 15.402 -0.365 -14.999 1.00 87.38 194 LEU A N 1
ATOM 1519 C CA . LEU A 1 194 ? 16.858 -0.521 -14.882 1.00 87.38 194 LEU A CA 1
ATOM 1520 C C . LEU A 1 194 ? 17.579 0.815 -14.651 1.00 87.38 194 LEU A C 1
ATOM 1522 O O . LEU A 1 194 ? 18.537 0.901 -13.882 1.00 87.38 194 LEU A O 1
ATOM 1526 N N . ARG A 1 195 ? 17.115 1.885 -15.303 1.00 88.31 195 ARG A N 1
ATOM 1527 C CA . ARG A 1 195 ? 17.667 3.228 -15.103 1.00 88.31 195 ARG A CA 1
ATOM 1528 C C . ARG A 1 195 ? 17.430 3.733 -13.680 1.00 88.31 195 ARG A C 1
ATOM 1530 O O . ARG A 1 195 ? 18.343 4.322 -13.106 1.00 88.31 195 ARG A O 1
ATOM 1537 N N . ASN A 1 196 ? 16.235 3.521 -13.134 1.00 86.81 196 ASN A N 1
ATOM 1538 C CA . ASN A 1 196 ? 15.861 4.027 -11.814 1.00 86.81 196 ASN A CA 1
ATOM 1539 C C . ASN A 1 196 ? 16.383 3.157 -10.662 1.00 86.81 196 ASN A C 1
ATOM 1541 O O . ASN A 1 196 ? 16.556 3.666 -9.559 1.00 86.81 196 ASN A O 1
ATOM 1545 N N . THR A 1 197 ? 16.691 1.879 -10.901 1.00 86.19 197 THR A N 1
ATOM 1546 C CA . THR A 1 197 ? 17.330 1.006 -9.902 1.00 86.19 197 THR A CA 1
ATOM 1547 C C . THR A 1 197 ? 18.848 1.172 -9.849 1.00 86.19 197 THR A C 1
ATOM 1549 O O . THR A 1 197 ? 19.442 0.947 -8.798 1.00 86.19 197 THR A O 1
ATOM 1552 N N . LYS A 1 198 ? 19.498 1.636 -10.929 1.00 84.31 198 LYS A N 1
ATOM 1553 C CA . LYS A 1 198 ? 20.961 1.829 -10.988 1.00 84.31 198 LYS A CA 1
ATOM 1554 C C . LYS A 1 198 ? 21.560 2.615 -9.802 1.00 84.31 198 LYS A C 1
ATOM 1556 O O . LYS A 1 198 ? 22.591 2.175 -9.294 1.00 84.31 198 LYS A O 1
ATOM 1561 N N . PRO A 1 199 ? 20.975 3.733 -9.322 1.00 81.31 199 PRO A N 1
ATOM 1562 C CA . PRO A 1 199 ? 21.508 4.458 -8.164 1.00 81.31 199 PRO A CA 1
ATOM 1563 C C . PRO A 1 199 ? 21.469 3.644 -6.863 1.00 81.31 199 PRO A C 1
ATOM 1565 O O . PRO A 1 199 ? 22.305 3.845 -5.985 1.00 81.31 199 PRO A O 1
ATOM 1568 N N . LEU A 1 200 ? 20.530 2.701 -6.739 1.00 80.00 200 LEU A N 1
ATOM 1569 C CA . LEU A 1 200 ? 20.362 1.883 -5.535 1.00 80.00 200 LEU A CA 1
ATOM 1570 C C . LEU A 1 200 ? 21.457 0.825 -5.391 1.00 80.00 200 LEU A C 1
ATOM 1572 O O . LEU A 1 200 ? 21.806 0.469 -4.271 1.00 80.00 20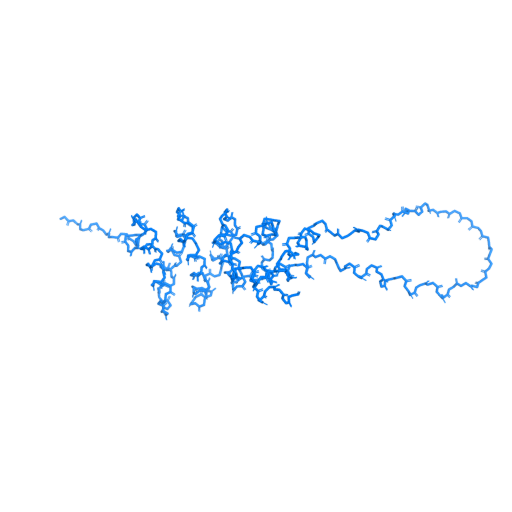0 LEU A O 1
ATOM 1576 N N . LEU A 1 201 ? 22.085 0.415 -6.494 1.00 73.50 201 LEU A N 1
ATOM 1577 C CA . LEU A 1 201 ? 23.265 -0.458 -6.464 1.00 73.50 201 LEU A CA 1
ATOM 1578 C C . LEU A 1 201 ? 24.468 0.211 -5.782 1.00 73.50 201 LEU A C 1
ATOM 1580 O O . LEU A 1 201 ? 25.344 -0.460 -5.247 1.00 73.50 201 LEU A O 1
ATOM 1584 N N . GLN A 1 202 ? 24.503 1.544 -5.778 1.00 71.94 202 GLN A N 1
ATOM 1585 C CA . GLN A 1 202 ? 25.536 2.349 -5.118 1.00 71.94 202 GLN A CA 1
ATOM 1586 C C . GLN A 1 202 ? 25.087 2.853 -3.736 1.00 71.94 202 GLN A C 1
ATOM 1588 O O . GLN A 1 202 ? 25.820 3.584 -3.067 1.00 71.94 202 GLN A O 1
ATOM 1593 N N . SER A 1 203 ? 23.877 2.481 -3.308 1.00 73.19 203 SER A N 1
ATOM 1594 C CA . SER A 1 203 ? 23.306 2.871 -2.024 1.00 73.19 203 SER A CA 1
ATOM 1595 C C . SER A 1 203 ? 24.069 2.241 -0.862 1.00 73.19 203 SER A C 1
ATOM 1597 O O . SER A 1 203 ? 24.501 1.092 -0.918 1.00 73.19 203 SER A O 1
ATOM 1599 N N . ARG A 1 204 ? 24.159 2.975 0.253 1.00 65.12 204 ARG A N 1
ATOM 1600 C CA . ARG A 1 204 ? 24.673 2.451 1.531 1.00 65.12 204 ARG A CA 1
ATOM 1601 C C . ARG A 1 204 ? 23.751 1.401 2.157 1.00 65.12 204 ARG A C 1
ATOM 1603 O O . ARG A 1 204 ? 24.153 0.735 3.108 1.00 65.12 204 ARG A O 1
ATOM 1610 N N . ASN A 1 205 ? 22.526 1.262 1.654 1.00 68.12 205 ASN A N 1
ATOM 1611 C CA . ASN A 1 205 ? 21.610 0.222 2.085 1.00 68.12 205 ASN A CA 1
ATOM 1612 C C . ASN A 1 205 ? 22.080 -1.131 1.525 1.00 68.12 205 ASN A C 1
ATOM 1614 O O . ASN A 1 205 ? 21.924 -1.426 0.338 1.00 68.12 205 ASN A O 1
ATOM 1618 N N . SER A 1 206 ? 22.671 -1.955 2.394 1.00 63.81 206 SER A N 1
ATOM 1619 C CA . SER A 1 206 ? 23.207 -3.282 2.058 1.00 63.81 206 SER A CA 1
ATOM 1620 C C . SER A 1 206 ? 22.148 -4.251 1.528 1.00 63.81 206 SER A C 1
ATOM 1622 O O . SER A 1 206 ? 22.496 -5.191 0.815 1.00 63.81 206 SER A O 1
ATOM 1624 N N . ALA A 1 207 ? 20.871 -4.015 1.850 1.00 62.31 207 ALA A N 1
ATOM 1625 C CA . ALA A 1 207 ? 19.760 -4.839 1.392 1.00 62.31 207 ALA A CA 1
ATOM 1626 C C . ALA A 1 207 ? 19.406 -4.602 -0.083 1.00 62.31 207 ALA A C 1
ATOM 1628 O O . ALA A 1 207 ? 18.846 -5.498 -0.697 1.00 62.31 207 ALA A O 1
ATOM 1629 N N . VAL A 1 208 ? 19.744 -3.438 -0.658 1.00 58.41 208 VAL A N 1
ATOM 1630 C CA . VAL A 1 208 ? 19.486 -3.119 -2.080 1.00 58.41 208 VAL A CA 1
ATOM 1631 C C . VAL A 1 208 ? 20.745 -3.020 -2.944 1.00 58.41 208 VAL A C 1
ATOM 1633 O O . VAL A 1 208 ? 20.652 -3.099 -4.163 1.00 58.41 208 VAL A O 1
ATOM 1636 N N . SER A 1 209 ? 21.929 -2.910 -2.337 1.00 56.19 209 SER A N 1
ATOM 1637 C CA . SER A 1 209 ? 23.220 -2.847 -3.050 1.00 56.19 209 SER A CA 1
ATOM 1638 C C . SER A 1 209 ? 23.810 -4.214 -3.427 1.00 56.19 209 SER A C 1
ATOM 1640 O O . SER A 1 209 ? 24.852 -4.270 -4.074 1.00 56.19 209 SER A O 1
ATOM 1642 N N . LYS A 1 210 ? 23.160 -5.319 -3.034 1.00 49.72 210 LYS A N 1
ATOM 1643 C CA . LYS A 1 210 ? 23.568 -6.698 -3.367 1.00 49.72 210 LYS A CA 1
ATOM 1644 C C . LYS A 1 210 ? 22.636 -7.412 -4.358 1.00 49.72 210 LYS A C 1
ATOM 1646 O O . LYS A 1 210 ? 22.759 -8.628 -4.501 1.00 49.72 210 LYS A O 1
ATOM 1651 N N . PHE A 1 211 ? 21.712 -6.686 -4.990 1.00 44.31 211 PHE A N 1
ATOM 1652 C CA . PHE A 1 211 ? 20.937 -7.214 -6.118 1.00 44.31 211 PHE A CA 1
ATOM 1653 C C . PHE A 1 211 ? 21.753 -7.209 -7.408 1.00 44.31 211 PHE A C 1
ATOM 1655 O O . PHE A 1 211 ? 22.547 -6.260 -7.600 1.00 44.31 211 PHE A O 1
#

pLDDT: mean 80.69, std 21.39, range [32.19, 98.44]

Organism: Romanomermis culicivorax (NCBI:txid13658)

Foldseek 3Di:
DDPDDDDLVNVAVLVPPDLVRNLVRLVVLLVDQDLVCLVSNLVSLVSQCPDPDLSSVLSSLQSLLSSCVNPVVCLVVSVVSLLSQLPDPDLANNLSSLVSCVRRPLPPCVSCVVNLLVLLQCLVVHDLNSNLSSVVSNVVCCVPPDDDLCVVVPPPPDPDPDDDDDDDDDDDDDDDPPDPPDSPPDPPSNVSNCVSLVVQLVDPSPSSVVD

Radius of gyration: 25.75 Å; chains: 1; bounding box: 60×48×89 Å

Sequence (211 aa):
MIAKGKDASDLFPAVDPNQLIRASALRVLSSIRVAIIAPIMMLSIRESVRDMSPYVRKVAANAISKLFSLDPDLKDQLIEVIDQLLADRTTLVLGSAVHAFEEVCPERIDLIHKHYRKLCQLLVDVDEWGQVVVINMLTRYARTQFLDPNSADSEENVDSKFYSSTDDSGSEGERKKNLPKNPNLMDADLRMLLRNTKPLLQSRNSAVSKF